Protein 5U65 (pdb70)

Solvent-accessible surface area: 12225 Å² total; per-residue (Å²): 157,35,113,8,100,8,60,40,33,26,70,27,105,42,56,26,62,41,122,0,25,0,78,7,61,57,24,75,0,29,88,45,2,0,2,1,2,17,72,25,101,94,141,57,102,72,2,0,1,1,6,19,45,88,31,65,39,95,29,14,146,66,0,129,72,38,1,64,9,47,55,45,84,107,133,29,7,0,20,0,45,0,69,61,3,82,65,116,2,24,0,47,0,38,0,0,0,7,35,157,29,245,31,18,133,25,31,53,45,113,42,51,90,53,6,43,72,7,140,19,19,61,0,40,9,60,119,170,40,117,10,106,6,61,37,30,27,69,25,105,41,60,25,68,39,120,0,24,0,76,6,58,63,28,78,0,34,85,49,1,0,4,0,3,17,71,22,104,94,142,58,103,66,2,1,0,1,6,20,42,90,34,63,38,92,26,15,141,66,1,128,72,36,1,66,9,43,55,41,73,105,134,27,6,0,22,0,41,1,70,61,3,86,58,117,1,25,0,48,0,36,0,0,0,7,35,157,31,248,35,19,130,26,40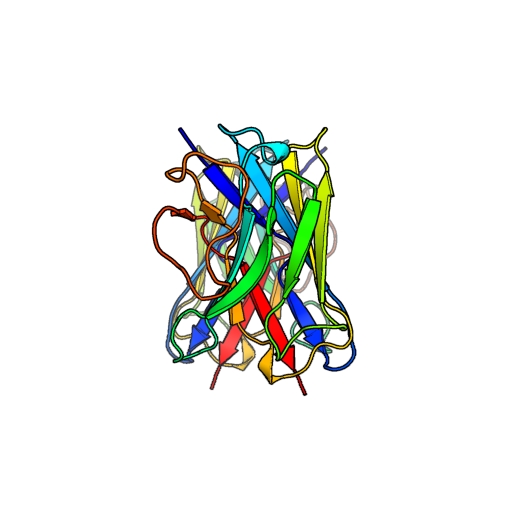,51,42,121,54,49,87,58,6,39,72,7,145,19,23,59,0,39,6,59,115

Foldseek 3Di:
DKAKAKDFADEDAAQAKTKMKIFIDDDQLLWWWKFKWWDDPPGDIFFAKIAFSVRDMDGDPVQPPQKDKGADRVRSMIMIIGGRDDQVVWTWMKMWTLCQDDHRDDDDRRDPPSIDIYDTDGHGYHD/DKAKAKDFADEAAAQAKTKIKIAIDPDQLLWWKKFKWWAAPPGDIFTAKIAFSVGDMDGDPVQPPQWDKGDDRVRNMIMIIGGRDDQVNFTWMKMWTLCQDHGRDDDDRGDPPNIDIYDTDTHGYHD

Sequence (254 aa):
DVQLQESGGGSVQAGGSLRLSCVVSGLTISNYCMRWFRQAPGKGREGVASINSAGTTYYADSVKGRFTMSRDNAKNTVYLDMNSLKPEDTAIYYCCASSTRVWGGYCGGLDDATNNDWGQGTQVTVSSDVQLQESGGGSVQAGGSLRLSCVVSGLTISNYCMRWFRQAPGKGREGVASINSAGTTYYADSVKGRFTMSRDNAKNTVYLDMNSLKPEDTAIYYCCASSTRVWWGGYCGGLDDATNNDWGQGTQVTVSS

Nearest PDB structures (foldseek):
  5u65-assembly2_B  TM=1.005E+00  e=2.136E-25  Camelus dromedarius
  6cnv-assembly1_C  TM=9.493E-01  e=4.365E-17  synthetic construct
  6xc3-assembly1_B  TM=9.350E-01  e=2.272E-16  Homo sapiens
  8ded-assembly1_U  TM=8.689E-01  e=7.159E-17  Homo sapiens
  8siq-assembly1_H  TM=8.910E-01  e=1.394E-15  Homo sapiens

B-factor: mean 23.16, std 8.36, range [6.98, 71.99]

Structure (mmCIF, N/CA/C/O backbone):
data_5U65
#
_entry.id   5U65
#
_cell.length_a   89.410
_cell.length_b   48.480
_cell.length_c   60.890
_cell.angle_alpha   90.00
_cell.angle_beta   114.67
_cell.angle_gamma   90.00
#
_symmetry.space_group_name_H-M   'C 1 2 1'
#
loop_
_entity.id
_entity.type
_entity.pdbx_description
1 polymer VHH-5
2 non-polymer 'SULFATE ION'
3 water water
#
loop_
_atom_site.group_PDB
_atom_site.id
_atom_site.type_symbol
_atom_site.label_atom_id
_atom_site.label_alt_id
_atom_site.label_comp_id
_atom_site.label_asym_id
_atom_site.label_entity_id
_atom_site.label_seq_id
_atom_site.pdbx_PDB_ins_code
_atom_site.Cartn_x
_atom_site.Cartn_y
_atom_site.Cartn_z
_atom_site.occupancy
_atom_site.B_iso_or_equiv
_atom_site.auth_seq_id
_atom_site.auth_comp_id
_atom_site.auth_asym_id
_atom_site.auth_atom_id
_atom_site.pdbx_PDB_model_num
ATOM 1 N N . ASP A 1 3 ? 23.204 18.181 -47.723 1.00 62.83 1 ASP A N 1
ATOM 2 C CA . ASP A 1 3 ? 21.852 17.568 -47.581 1.00 56.45 1 ASP A CA 1
ATOM 3 C C . ASP A 1 3 ? 20.782 18.694 -47.529 1.00 49.88 1 ASP A C 1
ATOM 4 O O . ASP A 1 3 ? 20.690 19.429 -46.528 1.00 47.26 1 ASP A O 1
ATOM 9 N N . VAL A 1 4 ? 19.988 18.805 -48.597 1.00 38.42 2 VAL A N 1
ATOM 10 C CA . VAL A 1 4 ? 18.996 19.873 -48.745 1.00 35.07 2 VAL A CA 1
ATOM 11 C C . VAL A 1 4 ? 17.624 19.536 -48.149 1.00 30.86 2 VAL A C 1
ATOM 12 O O . VAL A 1 4 ? 16.920 18.679 -48.678 1.00 28.32 2 VAL A O 1
ATOM 16 N N . GLN A 1 5 ? 17.255 20.269 -47.096 1.00 27.12 3 GLN A N 1
ATOM 17 C CA . GLN A 1 5 ? 15.959 20.159 -46.410 1.00 27.08 3 GLN A CA 1
ATOM 18 C C . GLN A 1 5 ? 15.129 21.423 -46.585 1.00 23.81 3 GLN A C 1
ATOM 19 O O . GLN A 1 5 ? 15.596 22.511 -46.303 1.00 25.45 3 GLN A O 1
ATOM 25 N N . LEU A 1 6 ? 13.904 21.263 -47.018 1.00 22.18 4 LEU A N 1
ATOM 26 C CA . LEU A 1 6 ? 12.930 22.356 -47.129 1.00 23.90 4 LEU A CA 1
ATOM 27 C C . LEU A 1 6 ? 11.769 22.065 -46.202 1.00 23.42 4 LEU A C 1
ATOM 28 O O . LEU A 1 6 ? 11.209 20.979 -46.265 1.00 23.99 4 LEU A O 1
ATOM 33 N N . GLN A 1 7 ? 11.424 22.993 -45.315 1.00 26.17 5 GLN A N 1
ATOM 34 C CA . GLN A 1 7 ? 10.271 22.784 -44.420 1.00 27.10 5 GLN A CA 1
ATOM 35 C C . GLN A 1 7 ? 9.243 23.915 -44.553 1.00 25.34 5 GLN A C 1
ATOM 36 O O . GLN A 1 7 ? 9.527 25.065 -44.224 1.00 25.71 5 GLN A O 1
ATOM 42 N N . GLU A 1 8 ? 8.059 23.587 -45.058 1.00 25.17 6 GLU A N 1
ATOM 43 C CA . GLU A 1 8 ? 6.971 24.566 -45.253 1.00 26.28 6 GLU A CA 1
ATOM 44 C C . GLU A 1 8 ? 6.221 24.758 -43.936 1.00 26.84 6 GLU A C 1
ATOM 45 O O . GLU A 1 8 ? 6.140 23.827 -43.146 1.00 24.27 6 GLU A O 1
ATOM 51 N N . SER A 1 9 ? 5.642 25.939 -43.718 1.00 26.25 7 SER A N 1
ATOM 52 C CA . SER A 1 9 ? 4.725 26.155 -42.608 1.00 25.23 7 SER A CA 1
ATOM 53 C C . SER A 1 9 ? 3.773 27.294 -42.926 1.00 23.48 7 SER A C 1
ATOM 54 O O . SER A 1 9 ? 3.908 27.936 -43.957 1.00 22.32 7 SER A O 1
ATOM 57 N N . GLY A 1 10 ? 2.813 27.547 -42.040 1.00 21.26 8 GLY A N 1
ATOM 58 C CA . GLY A 1 10 ? 1.866 28.639 -42.218 1.00 21.00 8 GLY A CA 1
ATOM 59 C C . GLY A 1 10 ? 0.583 28.268 -42.949 1.00 21.33 8 GLY A C 1
ATOM 60 O O . GLY A 1 10 ? -0.264 29.105 -43.167 1.00 24.02 8 GLY A O 1
ATOM 61 N N . GLY A 1 11 ? 0.397 27.035 -43.334 1.00 22.04 9 GLY A N 1
ATOM 62 C CA . GLY A 1 11 ? -0.877 26.676 -43.961 1.00 23.91 9 GLY A CA 1
ATOM 63 C C . GLY A 1 11 ? -1.999 26.660 -42.941 1.00 24.05 9 GLY A C 1
ATOM 64 O O . GLY A 1 11 ? -1.761 26.445 -41.778 1.00 27.77 9 GLY A O 1
ATOM 65 N N . GLY A 1 12 ? -3.224 26.822 -43.392 1.00 24.90 10 GLY A N 1
ATOM 66 C CA . GLY A 1 12 ? -4.391 26.936 -42.518 1.00 25.26 10 GLY A CA 1
ATOM 67 C C . GLY A 1 12 ? -5.674 27.097 -43.321 1.00 25.11 10 GLY A C 1
ATOM 68 O O . GLY A 1 12 ? -5.640 27.185 -44.553 1.00 27.16 10 GLY A O 1
ATOM 69 N N . SER A 1 13 ? -6.798 27.104 -42.620 1.00 25.01 11 SER A N 1
ATOM 70 C CA . SER A 1 13 ? -8.115 27.450 -43.174 1.00 24.79 11 SER A CA 1
ATOM 71 C C . SER A 1 13 ? -8.345 28.954 -43.151 1.00 25.44 11 SER A C 1
ATOM 72 O O . SER A 1 13 ? -8.204 29.617 -42.112 1.00 24.69 11 SER A O 1
ATOM 75 N N . VAL A 1 14 ? -8.740 29.478 -44.293 1.00 24.27 12 VAL A N 1
ATOM 76 C CA . VAL A 1 14 ? -9.042 30.874 -44.436 1.00 25.28 12 VAL A CA 1
ATOM 77 C C . VAL A 1 14 ? -10.317 30.930 -45.262 1.00 23.50 12 VAL A C 1
ATOM 78 O O . VAL A 1 14 ? -10.685 29.966 -45.930 1.00 22.49 12 VAL A O 1
ATOM 82 N N . GLN A 1 15 ? -10.994 32.053 -45.201 1.00 22.05 13 GLN A N 1
ATOM 83 C CA . GLN A 1 15 ? -12.209 32.278 -45.974 1.00 23.04 13 GLN A CA 1
ATOM 84 C C . GLN A 1 15 ? -11.836 33.031 -47.266 1.00 20.46 13 GLN A C 1
ATOM 85 O O . GLN A 1 15 ? -10.913 33.827 -47.286 1.00 20.72 13 GLN A O 1
ATOM 91 N N . ALA A 1 16 ? -12.544 32.777 -48.343 1.00 19.52 14 ALA A N 1
ATOM 92 C CA . ALA A 1 16 ? -12.382 33.552 -49.586 1.00 19.44 14 ALA A CA 1
ATOM 93 C C . ALA A 1 16 ? -12.446 35.062 -49.373 1.00 18.72 14 ALA A C 1
ATOM 94 O O . ALA A 1 16 ? -13.348 35.549 -48.705 1.00 19.41 14 ALA A O 1
ATOM 96 N N . GLY A 1 17 ? -11.497 35.758 -49.997 1.00 17.93 15 GLY A N 1
ATOM 97 C CA . GLY A 1 17 ? -11.198 37.175 -49.793 1.00 18.92 15 GLY A CA 1
ATOM 98 C C . GLY A 1 17 ? -9.952 37.402 -48.931 1.00 18.84 15 GLY A C 1
ATOM 99 O O . GLY A 1 17 ? -9.318 38.421 -49.028 1.00 19.52 15 GLY A O 1
ATOM 100 N N . GLY A 1 18 ? -9.606 36.453 -48.081 1.00 18.98 16 GLY A N 1
ATOM 101 C CA . GLY A 1 18 ? -8.606 36.648 -47.085 1.00 19.04 16 GLY A CA 1
ATOM 102 C C . GLY A 1 18 ? -7.259 36.355 -47.661 1.00 21.00 16 GLY A C 1
ATOM 103 O O . GLY A 1 18 ? -7.092 36.013 -48.819 1.00 19.07 16 GLY A O 1
ATOM 104 N N . SER A 1 19 ? -6.280 36.469 -46.789 1.00 24.12 17 SER A N 1
ATOM 105 C CA . SER A 1 19 ? -4.919 36.332 -47.156 1.00 24.51 17 SER A CA 1
ATOM 106 C C . SER A 1 19 ? -4.222 35.411 -46.196 1.00 23.19 17 SER A C 1
ATOM 107 O O . SER A 1 19 ? -4.738 35.145 -45.161 1.00 23.42 17 SER A O 1
ATOM 110 N N . LEU A 1 20 ? -3.102 34.835 -46.626 1.00 23.51 18 LEU A N 1
ATOM 111 C CA . LEU A 1 20 ? -2.296 33.934 -45.835 1.00 23.02 18 LEU A CA 1
ATOM 112 C C . LEU A 1 20 ? -0.875 34.145 -46.246 1.00 22.19 18 LEU A C 1
ATOM 113 O O . LEU A 1 20 ? -0.615 34.555 -47.370 1.00 20.44 18 LEU A O 1
ATOM 118 N N . ARG A 1 21 ? 0.038 33.772 -45.363 1.00 20.55 19 ARG A N 1
ATOM 119 C CA . ARG A 1 21 ? 1.455 33.783 -45.657 1.00 21.03 19 ARG A CA 1
ATOM 120 C C . ARG A 1 21 ? 2.121 32.410 -45.366 1.00 19.57 19 ARG A C 1
ATOM 121 O O . ARG A 1 21 ? 2.045 31.893 -44.277 1.00 18.89 19 ARG A O 1
ATOM 129 N N . LEU A 1 22 ? 2.769 31.825 -46.358 1.00 18.27 20 LEU A N 1
ATOM 130 C CA . LEU A 1 22 ? 3.453 30.576 -46.184 1.00 18.27 20 LEU A CA 1
ATOM 131 C C . LEU A 1 22 ? 4.920 30.867 -46.051 1.00 17.44 20 LEU A C 1
ATOM 132 O O . LEU A 1 22 ? 5.395 31.841 -46.593 1.00 17.07 20 LEU A O 1
ATOM 137 N N . SER A 1 23 ? 5.606 29.993 -45.335 1.00 16.81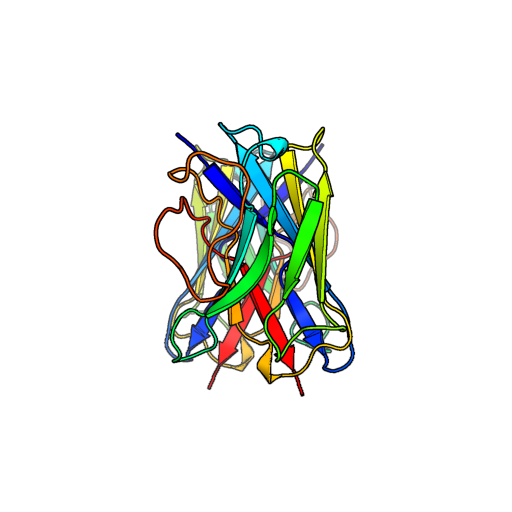 21 SER A N 1
ATOM 138 C CA . SER A 1 23 ? 7.024 30.091 -45.080 1.00 19.28 21 SER A CA 1
ATOM 139 C C . SER A 1 23 ? 7.664 28.806 -45.515 1.00 19.62 21 SER A C 1
ATOM 140 O O . SER A 1 23 ? 7.034 27.781 -45.489 1.00 24.85 21 SER A O 1
ATOM 143 N N . CYS A 1 24 ? 8.889 28.859 -45.973 1.00 19.86 22 CYS A N 1
ATOM 144 C CA . CYS A 1 24 ? 9.607 27.651 -46.269 1.00 20.44 22 CYS A CA 1
ATOM 145 C C . CYS A 1 24 ? 11.023 27.877 -45.831 1.00 19.48 22 CYS A C 1
ATOM 146 O O . CYS A 1 24 ? 11.708 28.695 -46.414 1.00 17.67 22 CYS A O 1
ATOM 149 N N . VAL A 1 25 ? 11.420 27.187 -44.777 1.00 19.39 23 VAL A N 1
ATOM 150 C CA . VAL A 1 25 ? 12.773 27.294 -44.249 1.00 21.35 23 VAL A CA 1
ATOM 151 C C . VAL A 1 25 ? 13.663 26.263 -44.918 1.00 22.10 23 VAL A C 1
ATOM 152 O O . VAL A 1 25 ? 13.318 25.079 -44.977 1.00 22.70 23 VAL A O 1
ATOM 156 N N . VAL A 1 26 ? 14.828 26.721 -45.376 1.00 23.03 24 VAL A N 1
ATOM 157 C CA . VAL A 1 26 ? 15.698 25.911 -46.172 1.00 22.87 24 VAL A CA 1
ATOM 158 C C . VAL A 1 26 ? 17.008 25.709 -45.425 1.00 22.40 24 VAL A C 1
ATOM 159 O O . VAL A 1 26 ? 17.521 26.592 -44.747 1.00 20.83 24 VAL A O 1
ATOM 163 N N . SER A 1 27 ? 17.509 24.497 -45.562 1.00 21.91 25 SER A N 1
ATOM 164 C CA . SER A 1 27 ? 18.736 24.088 -44.951 1.00 22.78 25 SER A CA 1
ATOM 165 C C . SER A 1 27 ? 19.576 23.392 -45.990 1.00 20.92 25 SER A C 1
ATOM 166 O O . SER A 1 27 ? 19.059 22.525 -46.695 1.00 19.99 25 SER A O 1
ATOM 169 N N . GLY A 1 28 ? 20.862 23.742 -46.069 1.00 20.58 26 GLY A N 1
ATOM 170 C CA . GLY A 1 28 ? 21.828 23.020 -46.920 1.00 19.53 26 GLY A CA 1
ATOM 171 C C . GLY A 1 28 ? 22.145 23.704 -48.253 1.00 20.33 26 GLY A C 1
ATOM 172 O O . GLY A 1 28 ? 23.015 23.226 -49.000 1.00 18.26 26 GLY A O 1
ATOM 173 N N . LEU A 1 29 ? 21.461 24.832 -48.533 1.00 21.68 27 LEU A N 1
ATOM 174 C CA . LEU A 1 29 ? 21.633 25.670 -49.726 1.00 22.83 27 LEU A CA 1
ATOM 175 C C . LEU A 1 29 ? 21.449 27.094 -49.321 1.00 23.81 27 LEU A C 1
ATOM 176 O O . LEU A 1 29 ? 20.569 27.367 -48.484 1.00 22.89 27 LEU A O 1
ATOM 181 N N . THR A 1 30 ? 22.149 28.009 -49.979 1.00 22.65 28 THR A N 1
ATOM 182 C CA . THR A 1 30 ? 21.838 29.406 -49.801 1.00 24.36 28 THR A CA 1
ATOM 183 C C . THR A 1 30 ? 20.783 29.727 -50.847 1.00 24.24 28 THR A C 1
ATOM 184 O O . THR A 1 30 ? 21.054 29.569 -52.023 1.00 25.38 28 THR A O 1
ATOM 188 N N . ILE A 1 31 ? 19.589 30.125 -50.413 1.00 24.05 29 ILE A N 1
ATOM 189 C CA . ILE A 1 31 ? 18.445 30.354 -51.323 1.00 23.73 29 ILE A CA 1
ATOM 190 C C . ILE A 1 31 ? 18.623 31.461 -52.378 1.00 22.89 29 ILE A C 1
ATOM 191 O O . ILE A 1 31 ? 18.001 31.367 -53.420 1.00 22.99 29 ILE A O 1
ATOM 196 N N . SER A 1 32 ? 19.464 32.463 -52.107 1.00 22.14 30 SER A N 1
ATOM 197 C CA . SER A 1 32 ? 19.877 33.491 -53.085 1.00 22.92 30 SER A CA 1
ATOM 198 C C . SER A 1 32 ? 20.479 32.969 -54.354 1.00 21.43 30 SER A C 1
ATOM 199 O O . SER A 1 32 ? 20.427 33.681 -55.339 1.00 20.66 30 SER A O 1
ATOM 202 N N . ASN A 1 33 ? 21.134 31.803 -54.296 1.00 20.22 31 ASN A N 1
ATOM 203 C CA . ASN A 1 33 ? 21.864 31.234 -55.435 1.00 20.09 31 ASN A CA 1
ATOM 204 C C . ASN A 1 33 ? 21.071 30.286 -56.303 1.00 19.66 31 ASN A C 1
ATOM 205 O O . ASN A 1 33 ? 21.617 29.705 -57.233 1.00 21.49 31 ASN A O 1
ATOM 210 N N . TYR A 1 34 ? 19.797 30.089 -55.978 1.00 20.21 32 TYR A N 1
ATOM 211 C CA . TYR A 1 34 ? 18.954 29.164 -56.719 1.00 19.35 32 TYR A CA 1
ATOM 212 C C . TYR A 1 34 ? 17.640 29.766 -57.117 1.00 18.93 32 TYR A C 1
ATOM 213 O O . TYR A 1 34 ? 17.222 30.784 -56.604 1.00 20.06 32 TYR A O 1
ATOM 222 N N . CYS A 1 35 ? 16.992 29.117 -58.059 1.00 19.40 33 CYS A N 1
ATOM 223 C CA . CYS A 1 35 ? 15.593 29.365 -58.317 1.00 18.74 33 CYS A CA 1
ATOM 224 C C . CYS A 1 35 ? 14.909 28.636 -57.197 1.00 17.35 33 CYS A C 1
ATOM 225 O O . CYS A 1 35 ? 15.137 27.437 -57.040 1.00 18.10 33 CYS A O 1
ATOM 228 N N . MET A 1 36 ? 14.137 29.360 -56.394 1.00 16.83 34 MET A N 1
ATOM 229 C CA . MET A 1 36 ? 13.246 28.798 -55.374 1.00 15.92 34 MET A CA 1
ATOM 230 C C . MET A 1 36 ? 11.855 28.887 -55.901 1.00 16.10 34 MET A C 1
ATOM 231 O O . MET A 1 36 ? 11.533 29.813 -56.620 1.00 15.58 34 MET A O 1
ATOM 236 N N . ARG A 1 37 ? 11.030 27.910 -55.554 1.00 16.40 35 ARG A N 1
ATOM 237 C CA . ARG A 1 37 ? 9.746 27.763 -56.223 1.00 17.16 35 ARG A CA 1
ATOM 238 C C . ARG A 1 37 ? 8.670 27.432 -55.270 1.00 16.47 35 ARG A C 1
ATOM 239 O O . ARG A 1 37 ? 8.914 26.697 -54.292 1.00 15.55 35 ARG A O 1
ATOM 247 N N . TRP A 1 38 ? 7.463 27.928 -55.589 1.00 15.79 36 TRP A N 1
ATOM 248 C CA . TRP A 1 38 ? 6.247 27.366 -55.029 1.00 15.44 36 TRP A CA 1
ATOM 249 C C . TRP A 1 38 ? 5.427 26.610 -56.080 1.00 14.26 36 TRP A C 1
ATOM 250 O O . TRP A 1 38 ? 5.116 27.121 -57.150 1.00 13.83 36 TRP A O 1
ATOM 261 N N . PHE A 1 39 ? 5.065 25.394 -55.723 1.00 14.55 37 PHE A N 1
ATOM 262 C CA . PHE A 1 39 ? 4.072 24.571 -56.440 1.00 14.23 37 PHE A CA 1
ATOM 263 C C . PHE A 1 39 ? 2.899 24.303 -55.515 1.00 13.99 37 PHE A C 1
ATOM 264 O O . PHE A 1 39 ? 2.999 24.486 -54.295 1.00 12.76 37 PHE A O 1
ATOM 272 N N . ARG A 1 40 ? 1.792 23.857 -56.104 1.00 14.60 38 ARG A N 1
ATOM 273 C CA . ARG A 1 40 ? 0.684 23.351 -55.355 1.00 15.63 38 ARG A CA 1
ATOM 274 C C . ARG A 1 40 ? -0.041 22.226 -56.057 1.00 17.34 38 ARG A C 1
ATOM 275 O O . ARG A 1 40 ? -0.073 22.168 -57.289 1.00 18.41 38 ARG A O 1
ATOM 283 N N . GLN A 1 41 ? -0.653 21.361 -55.240 1.00 17.78 39 GLN A N 1
ATOM 284 C CA . GLN A 1 41 ? -1.543 20.331 -55.694 1.00 18.81 39 GLN A CA 1
ATOM 285 C C . GLN A 1 41 ? -2.961 20.469 -55.104 1.00 18.86 39 GLN A C 1
ATOM 286 O O . GLN A 1 41 ? -3.185 20.174 -53.919 1.00 19.19 39 GLN A O 1
ATOM 292 N N . ALA A 1 42 ? -3.906 20.898 -55.934 1.00 18.22 40 ALA A N 1
ATOM 293 C CA . ALA A 1 42 ? -5.323 20.907 -55.563 1.00 18.89 40 ALA A CA 1
ATOM 294 C C . ALA A 1 42 ? -5.872 19.502 -55.491 1.00 19.93 40 ALA A C 1
ATOM 295 O O . ALA A 1 42 ? -5.316 18.604 -56.113 1.00 21.60 40 ALA A O 1
ATOM 297 N N . PRO A 1 43 ? -6.981 19.297 -54.746 1.00 21.49 41 PRO A N 1
ATOM 298 C CA . PRO A 1 43 ? -7.511 17.942 -54.567 1.00 20.82 41 PRO A CA 1
ATOM 299 C C . PRO A 1 43 ? -7.901 17.240 -55.869 1.00 21.95 41 PRO A C 1
ATOM 300 O O . PRO A 1 43 ? -8.683 17.785 -56.663 1.00 21.62 41 PRO A O 1
ATOM 304 N N . GLY A 1 44 ? -7.314 16.063 -56.084 1.00 20.60 42 GLY A N 1
ATOM 305 C CA . GLY A 1 44 ? -7.508 15.288 -57.284 1.00 21.02 42 GLY A CA 1
ATOM 306 C C . GLY A 1 44 ? -6.757 15.728 -58.504 1.00 20.49 42 GLY A C 1
ATOM 307 O O . GLY A 1 44 ? -6.820 15.074 -59.515 1.00 21.13 42 GLY A O 1
ATOM 308 N N . LYS A 1 45 ? -6.033 16.824 -58.405 1.00 22.69 43 LYS A N 1
ATOM 309 C CA . LYS A 1 45 ? -5.382 17.455 -59.545 1.00 23.89 43 LYS A CA 1
ATOM 310 C C . LYS A 1 45 ? -3.902 17.195 -59.440 1.00 20.98 43 LYS A C 1
ATOM 311 O O . LYS A 1 45 ? -3.385 16.767 -58.407 1.00 17.91 43 LYS A O 1
ATOM 317 N N . GLY A 1 46 ? -3.234 17.404 -60.563 1.00 18.53 44 GLY A N 1
ATOM 318 C CA . GLY A 1 46 ? -1.808 17.249 -60.654 1.00 16.66 44 GLY A CA 1
ATOM 319 C C . GLY A 1 46 ? -1.149 18.512 -60.107 1.00 16.26 44 GLY A C 1
ATOM 320 O O . GLY A 1 46 ? -1.744 19.606 -60.097 1.00 13.01 44 GLY A O 1
ATOM 321 N N . ARG A 1 47 ? 0.084 18.324 -59.644 1.00 16.04 45 ARG A N 1
ATOM 322 C CA . ARG A 1 47 ? 0.828 19.366 -59.026 1.00 17.30 45 ARG A CA 1
ATOM 323 C C . ARG A 1 47 ? 1.176 20.456 -60.084 1.00 18.49 45 ARG A C 1
ATOM 324 O O . ARG A 1 47 ? 1.609 20.152 -61.190 1.00 18.58 45 ARG A O 1
ATOM 332 N N . GLU A 1 48 ? 0.969 21.707 -59.719 1.00 19.08 46 GLU A N 1
ATOM 333 C CA . GLU A 1 48 ? 1.062 22.836 -60.637 1.00 21.39 46 GLU A CA 1
ATOM 334 C C . GLU A 1 48 ? 2.068 23.862 -60.090 1.00 19.47 46 GLU A C 1
ATOM 335 O O . GLU A 1 48 ? 2.183 24.053 -58.875 1.00 16.10 46 GLU A O 1
ATOM 341 N N . GLY A 1 49 ? 2.806 24.516 -60.976 1.00 18.72 47 GLY A N 1
ATOM 342 C CA . GLY A 1 49 ? 3.672 25.658 -60.593 1.00 18.89 47 GLY A CA 1
ATOM 343 C C . GLY A 1 49 ? 2.904 26.885 -60.143 1.00 17.46 47 GLY A C 1
ATOM 344 O O . GLY A 1 49 ? 1.834 27.120 -60.655 1.00 18.41 47 GLY A O 1
ATOM 345 N N . VAL A 1 50 ? 3.411 27.634 -59.157 1.00 16.63 48 VAL A N 1
ATOM 346 C CA . VAL A 1 50 ? 2.666 28.822 -58.643 1.00 16.19 48 VAL A CA 1
ATOM 347 C C . VAL A 1 50 ? 3.485 30.083 -58.782 1.00 15.38 48 VAL A C 1
ATOM 348 O O . VAL A 1 50 ? 2.984 31.104 -59.238 1.00 15.15 48 VAL A O 1
ATOM 352 N N . ALA A 1 51 ? 4.720 30.016 -58.310 1.00 14.59 49 ALA A N 1
ATOM 353 C CA . ALA A 1 51 ? 5.621 31.149 -58.271 1.00 14.02 49 ALA A CA 1
ATOM 354 C C . ALA A 1 51 ? 7.050 30.689 -58.224 1.00 13.82 49 ALA A C 1
ATOM 355 O O . ALA A 1 51 ? 7.376 29.590 -57.773 1.00 13.87 49 ALA A O 1
ATOM 357 N N . SER A 1 52 ? 7.931 31.531 -58.683 1.00 14.33 50 SER A N 1
ATOM 358 C CA . SER A 1 52 ? 9.293 31.218 -58.484 1.00 15.37 50 SER A CA 1
ATOM 359 C C . SER A 1 52 ? 10.058 32.498 -58.383 1.00 14.06 50 SER A C 1
ATOM 360 O O . SER A 1 52 ? 9.534 33.566 -58.713 1.00 14.50 50 SER A O 1
ATOM 363 N N . ILE A 1 53 ? 11.314 32.393 -57.972 1.00 13.97 51 ILE A N 1
ATOM 364 C CA . ILE A 1 53 ? 12.161 33.574 -57.785 1.00 14.64 51 ILE A CA 1
ATOM 365 C C . ILE A 1 53 ? 13.587 33.237 -58.117 1.00 15.06 51 ILE A C 1
ATOM 366 O O . ILE A 1 53 ? 14.137 32.313 -57.539 1.00 15.79 51 ILE A O 1
ATOM 371 N N . ASN A 1 54 ? 14.198 33.960 -59.050 1.00 15.72 52 ASN A N 1
ATOM 372 C CA . ASN A 1 54 ? 15.569 33.631 -59.479 1.00 16.57 52 ASN A CA 1
ATOM 373 C C . ASN A 1 54 ? 16.620 34.233 -58.512 1.00 17.03 52 ASN A C 1
ATOM 374 O O . ASN A 1 54 ? 16.243 34.880 -57.548 1.00 15.89 52 ASN A O 1
ATOM 379 N N . SER A 1 55 ? 17.910 33.987 -58.742 1.00 18.25 53 SER A N 1
ATOM 380 C CA . SER A 1 55 ? 18.948 34.512 -57.860 1.00 20.21 53 SER A CA 1
ATOM 381 C C . SER A 1 55 ? 18.947 36.056 -57.774 1.00 20.48 53 SER A C 1
ATOM 382 O O . SER A 1 55 ? 19.218 36.590 -56.73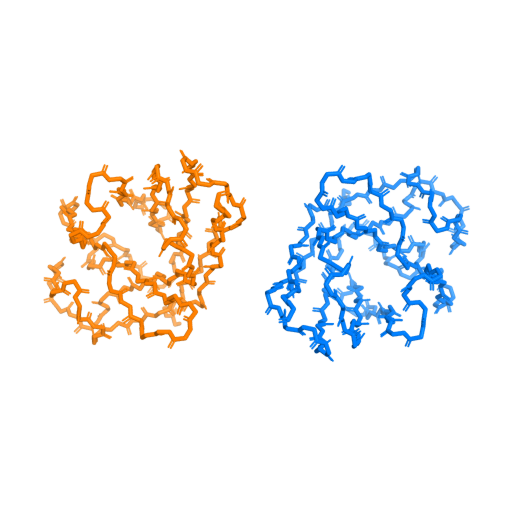4 1.00 19.15 53 SER A O 1
ATOM 385 N N . ALA A 1 56 ? 18.534 36.759 -58.830 1.00 20.34 54 ALA A N 1
ATOM 386 C CA . ALA A 1 56 ? 18.404 38.208 -58.788 1.00 21.13 54 ALA A CA 1
ATOM 387 C C . ALA A 1 56 ? 17.123 38.688 -58.067 1.00 20.11 54 ALA A C 1
ATOM 388 O O . ALA A 1 56 ? 16.883 39.880 -57.970 1.00 22.47 54 ALA A O 1
ATOM 390 N N . GLY A 1 57 ? 16.320 37.765 -57.554 1.00 18.06 55 GLY A N 1
ATOM 391 C CA . GLY A 1 57 ? 15.169 38.071 -56.784 1.00 16.44 55 GLY A CA 1
ATOM 392 C C . GLY A 1 57 ? 14.035 38.527 -57.676 1.00 15.31 55 GLY A C 1
ATOM 393 O O . GLY A 1 57 ? 13.072 39.065 -57.190 1.00 13.42 55 GLY A O 1
ATOM 394 N N . THR A 1 58 ? 14.150 38.323 -58.979 1.00 14.73 56 THR A N 1
ATOM 395 C CA . THR A 1 58 ? 13.001 38.524 -59.861 1.00 14.84 56 THR A CA 1
ATOM 396 C C . THR A 1 58 ? 12.007 37.388 -59.653 1.00 13.70 56 THR A C 1
ATOM 397 O O . THR A 1 58 ? 12.418 36.285 -59.496 1.00 14.40 56 THR A O 1
ATOM 401 N N . THR A 1 59 ? 10.715 37.696 -59.655 1.00 14.07 57 THR A N 1
ATOM 402 C CA . THR A 1 59 ? 9.673 36.710 -59.419 1.00 15.35 57 THR A CA 1
ATOM 403 C C . THR A 1 59 ? 8.788 36.525 -60.634 1.00 15.92 57 THR A C 1
ATOM 404 O O . THR A 1 59 ? 8.516 37.468 -61.346 1.00 17.37 57 THR A O 1
ATOM 408 N N . TYR A 1 60 ? 8.358 35.293 -60.859 1.00 17.87 58 TYR A N 1
ATOM 409 C CA . TYR A 1 60 ? 7.428 34.926 -61.938 1.00 18.43 58 TYR A CA 1
ATOM 410 C C . TYR A 1 60 ? 6.295 34.206 -61.263 1.00 17.97 58 TYR A C 1
ATOM 411 O O . TYR A 1 60 ? 6.515 33.548 -60.245 1.00 15.34 58 TYR A O 1
ATOM 420 N N . TYR A 1 61 ? 5.081 34.386 -61.801 1.00 19.15 59 TYR A N 1
ATOM 421 C CA . TYR A 1 61 ? 3.859 33.867 -61.191 1.00 20.29 59 TYR A CA 1
ATOM 422 C C . TYR A 1 61 ? 2.968 33.236 -62.229 1.00 23.14 59 TYR A C 1
ATOM 423 O O . TYR A 1 61 ? 2.925 33.704 -63.360 1.00 25.43 59 TYR A O 1
ATOM 432 N N . ALA A 1 62 ? 2.209 32.223 -61.828 1.00 22.29 60 ALA A N 1
ATOM 433 C CA . ALA A 1 62 ? 1.275 31.587 -62.731 1.00 21.98 60 ALA A CA 1
ATOM 434 C C . ALA A 1 62 ? 0.148 32.562 -63.059 1.00 21.73 60 ALA A C 1
ATOM 435 O O . ALA A 1 62 ? -0.208 33.418 -62.211 1.00 20.88 60 ALA A O 1
ATOM 437 N N . ASP A 1 63 ? -0.451 32.387 -64.240 1.00 21.63 61 ASP A N 1
ATOM 438 C CA . ASP A 1 63 ? -1.529 33.281 -64.717 1.00 23.40 61 ASP A CA 1
ATOM 439 C C . ASP A 1 63 ? -2.630 33.419 -63.698 1.00 20.87 61 ASP A C 1
ATOM 440 O O . ASP A 1 63 ? -3.074 34.502 -63.419 1.00 21.06 61 ASP A O 1
ATOM 445 N N . SER A 1 64 ? -3.046 32.312 -63.117 1.00 21.34 62 SER A N 1
ATOM 446 C CA . SER A 1 64 ? -4.159 32.304 -62.170 1.00 21.50 62 SER A CA 1
ATOM 447 C C . SER A 1 64 ? -3.890 32.984 -60.818 1.00 20.45 62 SER A C 1
ATOM 448 O O . SER A 1 64 ? -4.807 33.163 -60.038 1.00 18.22 62 SER A O 1
ATOM 451 N N . VAL A 1 65 ? -2.641 33.324 -60.507 1.00 20.36 63 VAL A N 1
ATOM 452 C CA . VAL A 1 65 ? -2.365 33.950 -59.219 1.00 19.35 63 VAL A CA 1
ATOM 453 C C . VAL A 1 65 ? -1.650 35.288 -59.288 1.00 21.15 63 VAL A C 1
ATOM 454 O O . VAL A 1 65 ? -1.618 35.986 -58.277 1.00 21.15 63 VAL A O 1
ATOM 458 N N . LYS A 1 66 ? -1.133 35.661 -60.473 1.00 21.02 64 LYS A N 1
ATOM 459 C CA . LYS A 1 66 ? -0.392 36.873 -60.646 1.00 21.98 64 LYS A CA 1
ATOM 460 C C . LYS A 1 66 ? -1.176 38.093 -60.145 1.00 19.63 64 LYS A C 1
ATOM 461 O O . LYS A 1 66 ? -2.372 38.205 -60.366 1.00 17.73 64 LYS A O 1
ATOM 467 N N . GLY A 1 67 ? -0.478 38.998 -59.471 1.00 17.15 65 GLY A N 1
ATOM 468 C CA . GLY A 1 67 ? -1.109 40.163 -58.877 1.00 17.09 65 GLY A CA 1
ATOM 469 C C . GLY A 1 67 ? -1.495 39.909 -57.424 1.00 17.87 65 GLY A C 1
ATOM 470 O O . GLY A 1 67 ? -1.149 40.694 -56.541 1.00 15.82 65 GLY A O 1
ATOM 471 N N . ARG A 1 68 ? -2.154 38.778 -57.182 1.00 17.70 66 ARG A N 1
ATOM 472 C CA . ARG A 1 68 ? -2.688 38.433 -55.864 1.00 20.19 66 ARG A CA 1
ATOM 473 C C . ARG A 1 68 ? -1.631 37.848 -54.958 1.00 20.69 66 ARG A C 1
ATOM 474 O O . ARG A 1 68 ? -1.615 38.172 -53.787 1.00 22.44 66 ARG A O 1
ATOM 482 N N . PHE A 1 69 ? -0.811 36.968 -55.510 1.00 19.34 67 PHE A N 1
ATOM 483 C CA . PHE A 1 69 ? 0.217 36.259 -54.769 1.00 20.16 67 PHE A CA 1
ATOM 484 C C . PHE A 1 69 ? 1.562 36.943 -54.983 1.00 21.36 67 PHE A C 1
ATOM 485 O O . PHE A 1 69 ? 1.907 37.423 -56.088 1.00 22.55 67 PHE A O 1
ATOM 493 N N . THR A 1 70 ? 2.370 36.941 -53.951 1.00 20.96 68 THR A N 1
ATOM 494 C CA . THR A 1 70 ? 3.733 37.459 -54.090 1.00 18.61 68 THR A CA 1
ATOM 495 C C . THR A 1 70 ? 4.660 36.566 -53.321 1.00 16.42 68 THR A C 1
ATOM 496 O O . THR A 1 70 ? 4.314 36.127 -52.238 1.00 15.28 68 THR A O 1
ATOM 500 N N . MET A 1 71 ? 5.836 36.336 -53.892 1.00 15.06 69 MET A N 1
ATOM 501 C CA . MET A 1 71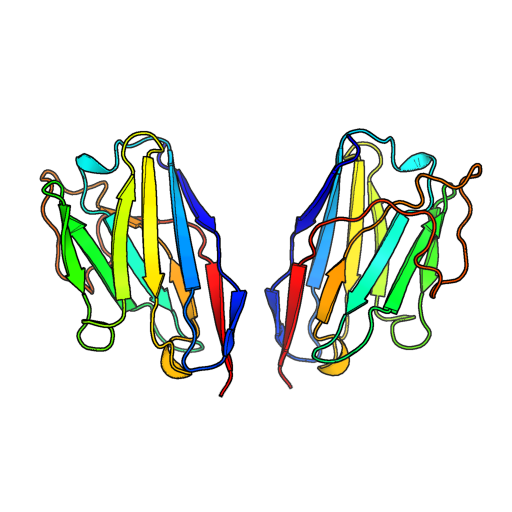 ? 6.885 35.535 -53.297 1.00 14.55 69 MET A CA 1
ATOM 502 C C . MET A 1 71 ? 8.071 36.424 -52.936 1.00 14.44 69 MET A C 1
ATOM 503 O O . MET A 1 71 ? 8.444 37.340 -53.662 1.00 13.48 69 MET A O 1
ATOM 508 N N . SER A 1 72 ? 8.718 36.097 -51.842 1.00 15.19 70 SER A N 1
ATOM 509 C CA . SER A 1 72 ? 9.912 36.843 -51.464 1.00 15.54 70 SER A CA 1
ATOM 510 C C . SER A 1 72 ? 10.798 35.909 -50.678 1.00 16.52 70 SER A C 1
ATOM 511 O O . SER A 1 72 ? 10.516 34.714 -50.573 1.00 17.47 70 SER A O 1
ATOM 514 N N . ARG A 1 73 ? 11.812 36.499 -50.082 1.00 17.82 71 ARG A N 1
ATOM 515 C CA . ARG A 1 73 ? 12.997 35.852 -49.672 1.00 20.62 71 ARG A CA 1
ATOM 516 C C . ARG A 1 73 ? 13.554 36.624 -48.472 1.00 21.59 71 ARG A C 1
ATOM 517 O O . ARG A 1 73 ? 13.445 37.828 -48.429 1.00 21.72 71 ARG A O 1
ATOM 525 N N . ASP A 1 74 ? 14.119 35.932 -47.498 1.00 23.41 72 ASP A N 1
ATOM 526 C CA . ASP A 1 74 ? 14.819 36.573 -46.384 1.00 24.81 72 ASP A CA 1
ATOM 527 C C . ASP A 1 74 ? 16.091 35.772 -46.259 1.00 24.35 72 ASP A C 1
ATOM 528 O O . ASP A 1 74 ? 16.069 34.627 -45.808 1.00 22.16 72 ASP A O 1
ATOM 533 N N . ASN A 1 75 ? 17.190 36.403 -46.649 1.00 25.03 73 ASN A N 1
ATOM 534 C CA . ASN A 1 75 ? 18.464 35.738 -46.779 1.00 26.51 73 ASN A CA 1
ATOM 535 C C . ASN A 1 75 ? 19.140 35.399 -45.447 1.00 26.34 73 ASN A C 1
ATOM 536 O O . ASN A 1 75 ? 19.768 34.353 -45.336 1.00 24.88 73 ASN A O 1
ATOM 541 N N . ALA A 1 76 ? 18.969 36.263 -44.455 1.00 26.07 74 ALA A N 1
ATOM 542 C CA . ALA A 1 76 ? 19.484 36.032 -43.108 1.00 27.45 74 ALA A CA 1
ATOM 543 C C . ALA A 1 76 ? 18.842 34.815 -42.453 1.00 26.06 74 ALA A C 1
ATOM 544 O O . ALA A 1 76 ? 19.512 34.099 -41.705 1.00 25.94 74 ALA A O 1
ATOM 546 N N . LYS A 1 77 ? 17.568 34.548 -42.749 1.00 25.16 75 LYS A N 1
ATOM 547 C CA . LYS A 1 77 ? 16.908 33.303 -42.273 1.00 23.71 75 LYS A CA 1
ATOM 548 C C . LYS A 1 77 ? 16.836 32.136 -43.243 1.00 20.50 75 LYS A C 1
ATOM 549 O O . LYS A 1 77 ? 16.250 31.095 -42.930 1.00 19.43 75 LYS A O 1
ATOM 555 N N . ASN A 1 78 ? 17.332 32.344 -44.448 1.00 18.52 76 ASN A N 1
ATOM 556 C CA . ASN A 1 78 ? 17.337 31.348 -45.493 1.00 18.11 76 ASN A CA 1
ATOM 557 C C . ASN A 1 78 ? 15.959 30.708 -45.714 1.00 18.30 76 ASN A C 1
ATOM 558 O O . ASN A 1 78 ? 15.792 29.473 -45.830 1.00 18.37 76 ASN A O 1
ATOM 563 N N . THR A 1 79 ? 14.992 31.612 -45.812 1.00 17.72 77 THR A N 1
ATOM 564 C CA . THR A 1 79 ? 13.600 31.307 -45.812 1.00 19.14 77 THR A CA 1
ATOM 565 C C . THR A 1 79 ? 12.930 32.042 -47.015 1.00 19.02 77 THR A C 1
ATOM 566 O O . THR A 1 79 ? 13.339 33.111 -47.430 1.00 19.32 77 THR A O 1
ATOM 570 N N . VAL A 1 80 ? 11.860 31.453 -47.503 1.00 17.88 78 VAL A N 1
ATOM 571 C CA . VAL A 1 80 ? 11.179 31.859 -48.701 1.00 17.66 78 VAL A CA 1
ATOM 572 C C . VAL A 1 80 ? 9.709 31.972 -48.320 1.00 17.64 78 VAL A C 1
ATOM 573 O O . VAL A 1 80 ? 9.233 31.173 -47.546 1.00 16.72 78 VAL A O 1
ATOM 577 N N . TYR A 1 81 ? 9.003 32.975 -48.829 1.00 18.57 79 TYR A N 1
ATOM 578 C CA . TYR A 1 81 ? 7.614 33.182 -48.456 1.00 20.15 79 TYR A CA 1
ATOM 579 C C . TYR A 1 81 ? 6.720 33.284 -49.643 1.00 19.42 79 TYR A C 1
ATOM 580 O O . TYR A 1 81 ? 7.144 33.632 -50.734 1.00 23.65 79 TYR A O 1
ATOM 589 N N . LEU A 1 82 ? 5.465 33.013 -49.411 1.00 17.73 80 LEU A N 1
ATOM 590 C CA . LEU A 1 82 ? 4.440 33.261 -50.375 1.00 17.46 80 LEU A CA 1
ATOM 591 C C . LEU A 1 82 ? 3.332 34.024 -49.687 1.00 16.70 80 LEU A C 1
ATOM 592 O O . LEU A 1 82 ? 2.708 33.467 -48.800 1.00 14.60 80 LEU A O 1
ATOM 597 N N . ASP A 1 83 ? 3.114 35.285 -50.065 1.00 17.44 81 ASP A N 1
ATOM 598 C CA . ASP A 1 83 ? 1.981 36.052 -49.541 1.00 21.16 81 ASP A CA 1
ATOM 599 C C . ASP A 1 83 ? 0.809 35.892 -50.481 1.00 21.29 81 ASP A C 1
ATOM 600 O O . ASP A 1 83 ? 0.891 36.244 -51.664 1.00 24.27 81 ASP A O 1
ATOM 605 N N . MET A 1 84 ? -0.279 35.364 -49.965 1.00 21.33 82 MET A N 1
ATOM 606 C CA . MET A 1 84 ? -1.452 35.071 -50.781 1.00 21.39 82 MET A CA 1
ATOM 607 C C . MET A 1 84 ? -2.512 36.040 -50.342 1.00 19.45 82 MET A C 1
ATOM 608 O O . MET A 1 84 ? -2.943 36.010 -49.200 1.00 15.80 82 MET A O 1
ATOM 613 N N . ASN A 1 85 A -2.847 36.974 -51.231 1.00 19.56 82 ASN A N 1
ATOM 614 C CA . ASN A 1 85 A -3.900 37.932 -51.008 1.00 18.63 82 ASN A CA 1
ATOM 615 C C . ASN A 1 85 A -5.115 37.539 -51.878 1.00 19.76 82 ASN A C 1
ATOM 616 O O . ASN A 1 85 A -4.960 36.870 -52.891 1.00 19.86 82 ASN A O 1
ATOM 621 N N . SER A 1 86 B -6.319 37.893 -51.415 1.00 20.08 82 SER A N 1
ATOM 622 C CA . SER A 1 86 B -7.580 37.707 -52.126 1.00 20.30 82 SER A CA 1
ATOM 623 C C . SER A 1 86 B -7.715 36.268 -52.537 1.00 22.31 82 SER A C 1
ATOM 624 O O . SER A 1 86 B -8.003 35.954 -53.698 1.00 24.79 82 SER A O 1
ATOM 627 N N . LEU A 1 87 C -7.535 35.379 -51.562 1.00 22.65 82 LEU A N 1
ATOM 628 C CA . LEU A 1 87 C -7.655 33.957 -51.787 1.00 21.44 82 LEU A CA 1
ATOM 629 C C . LEU A 1 87 C -9.038 33.593 -52.300 1.00 21.16 82 LEU A C 1
ATOM 630 O O . LEU A 1 87 C -9.980 34.240 -51.960 1.00 20.43 82 LEU A O 1
ATOM 635 N N . LYS A 1 88 ? -9.116 32.530 -53.109 1.00 22.34 83 LYS A N 1
ATOM 636 C CA . LYS A 1 88 ? -10.345 32.036 -53.689 1.00 22.00 83 LYS A CA 1
ATOM 637 C C . LYS A 1 88 ? -10.507 30.556 -53.377 1.00 20.89 83 LYS A C 1
ATOM 638 O O . LYS A 1 88 ? -9.528 29.85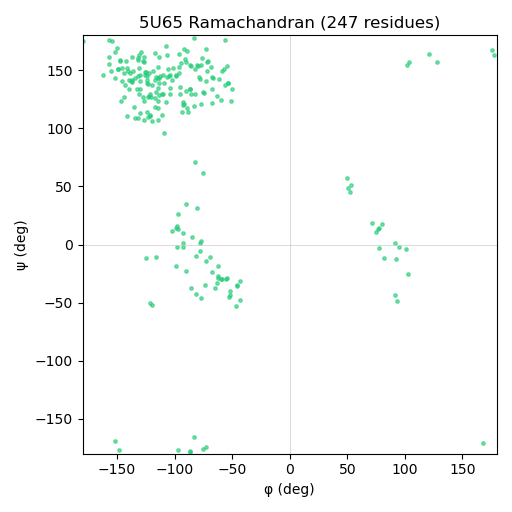0 -53.169 1.00 19.89 83 LYS A O 1
ATOM 644 N N . PRO A 1 89 ? -11.738 30.046 -53.410 1.00 21.82 84 PRO A N 1
ATOM 645 C CA . PRO A 1 89 ? -11.892 28.582 -53.238 1.00 22.65 84 PRO A CA 1
ATOM 646 C C . PRO A 1 89 ? -10.918 27.711 -54.069 1.00 23.09 84 PRO A C 1
ATOM 647 O O . PRO A 1 89 ? -10.471 26.665 -53.573 1.00 25.64 84 PRO A O 1
ATOM 651 N N . GLU A 1 90 ? -10.567 28.155 -55.277 1.00 21.99 85 GLU A N 1
ATOM 652 C CA . GLU A 1 90 ? -9.680 27.387 -56.186 1.00 25.63 85 GLU A CA 1
ATOM 653 C C . GLU A 1 90 ? -8.212 27.376 -55.738 1.00 22.94 85 GLU A C 1
ATOM 654 O O . GLU A 1 90 ? -7.417 26.619 -56.261 1.00 19.80 85 GLU A O 1
ATOM 660 N N . ASP A 1 91 ? -7.845 28.244 -54.801 1.00 20.26 86 ASP A N 1
ATOM 661 C CA . ASP A 1 91 ? -6.510 28.184 -54.240 1.00 20.18 86 ASP A CA 1
ATOM 662 C C . ASP A 1 91 ? -6.312 27.049 -53.217 1.00 18.51 86 ASP A C 1
ATOM 663 O O . ASP A 1 91 ? -5.243 26.929 -52.631 1.00 17.42 86 ASP A O 1
ATOM 668 N N . THR A 1 92 ? -7.335 26.218 -52.988 1.00 18.52 87 THR A N 1
ATOM 669 C CA . THR A 1 92 ? -7.265 25.185 -51.937 1.00 16.70 87 THR A CA 1
ATOM 670 C C . THR A 1 92 ? -6.357 24.122 -52.478 1.00 16.28 87 THR A C 1
ATOM 671 O O . THR A 1 92 ? -6.500 23.750 -53.635 1.00 14.73 87 THR A O 1
ATOM 675 N N . ALA A 1 93 ? -5.374 23.708 -51.666 1.00 15.48 88 ALA A N 1
ATOM 676 C CA . ALA A 1 93 ? -4.317 22.880 -52.158 1.00 15.09 88 ALA A CA 1
ATOM 677 C C . ALA A 1 93 ? -3.305 22.654 -51.096 1.00 15.23 88 ALA A C 1
ATOM 678 O O . ALA A 1 93 ? -3.295 23.359 -50.099 1.00 14.72 88 ALA A O 1
ATOM 680 N N . ILE A 1 94 ? -2.419 21.689 -51.368 1.00 15.22 89 ILE A N 1
ATOM 681 C CA . ILE A 1 94 ? -1.200 21.534 -50.630 1.00 15.23 89 ILE A CA 1
ATOM 682 C C . ILE A 1 94 ? -0.184 22.339 -51.412 1.00 14.89 89 ILE A C 1
ATOM 683 O O . ILE A 1 94 ? 0.093 22.062 -52.586 1.00 14.22 89 ILE A O 1
ATOM 688 N N . TYR A 1 95 ? 0.414 23.291 -50.729 1.00 14.38 90 TYR A N 1
ATOM 689 C CA . TYR A 1 95 ? 1.467 24.113 -51.297 1.00 14.33 90 TYR A CA 1
ATOM 690 C C . TYR A 1 95 ? 2.786 23.509 -50.909 1.00 14.28 90 TYR A C 1
ATOM 691 O O . TYR A 1 95 ? 2.982 23.222 -49.744 1.00 14.61 90 TYR A O 1
ATOM 700 N N . TYR A 1 96 ? 3.667 23.311 -51.894 1.00 14.14 91 TYR A N 1
ATOM 701 C CA . TYR A 1 96 ? 4.988 22.739 -51.713 1.00 13.78 91 TYR A CA 1
ATOM 702 C C . TYR A 1 96 ? 6.066 23.731 -52.153 1.00 15.33 91 TYR A C 1
ATOM 703 O O . TYR A 1 96 ? 5.969 24.303 -53.221 1.00 16.96 91 TYR A O 1
ATOM 712 N N . CYS A 1 97 ? 7.125 23.856 -51.393 1.00 16.07 92 CYS A N 1
ATOM 713 C CA A CYS A 1 97 ? 8.251 24.693 -51.762 0.50 17.90 92 CYS A CA 1
ATOM 714 C CA B CYS A 1 97 ? 8.258 24.684 -51.787 0.50 18.08 92 CYS A CA 1
ATOM 715 C C . CYS A 1 97 ? 9.385 23.781 -52.353 1.00 18.59 92 CYS A C 1
ATOM 716 O O . CYS A 1 97 ? 9.487 22.564 -52.014 1.00 19.17 92 CYS A O 1
ATOM 721 N N . ALA A 1 98 ? 10.176 24.334 -53.268 1.00 17.21 93 ALA A N 1
ATOM 722 C CA . ALA A 1 98 ? 11.261 23.601 -53.915 1.00 17.54 93 ALA A CA 1
ATOM 723 C C . ALA A 1 98 ? 12.398 24.529 -54.278 1.00 16.22 93 ALA A C 1
ATOM 724 O O . ALA A 1 98 ? 12.181 25.692 -54.505 1.00 16.09 93 ALA A O 1
ATOM 726 N N . SER A 1 99 ? 13.606 23.993 -54.298 1.00 16.27 94 SER A N 1
ATOM 727 C CA . SER A 1 99 ? 14.757 24.642 -54.913 1.00 16.55 94 SER A CA 1
ATOM 728 C C . SER A 1 99 ? 15.213 23.847 -56.128 1.00 16.63 94 SER A C 1
ATOM 729 O O . SER A 1 99 ? 15.286 22.654 -56.053 1.00 18.29 94 SER A O 1
ATOM 732 N N . SER A 1 100 ? 15.569 24.526 -57.218 1.00 17.04 95 SER A N 1
ATOM 733 C CA . SER A 1 100 ? 16.098 23.918 -58.436 1.00 17.33 95 SER A CA 1
ATOM 734 C C . SER A 1 100 ? 17.577 23.674 -58.241 1.00 17.97 95 SER A C 1
ATOM 735 O O . SER A 1 100 ? 18.453 24.304 -58.847 1.00 16.98 95 SER A O 1
ATOM 738 N N . THR A 1 101 ? 17.817 22.695 -57.396 1.00 18.41 96 THR A N 1
ATOM 739 C CA . THR A 1 101 ? 19.105 22.409 -56.844 1.00 19.31 96 THR A CA 1
ATOM 740 C C . THR A 1 101 ? 20.074 21.975 -57.932 1.00 19.97 96 THR A C 1
ATOM 741 O O . THR A 1 101 ? 21.247 22.329 -57.864 1.00 20.52 96 THR A O 1
ATOM 745 N N . ARG A 1 102 ? 19.577 21.221 -58.910 1.00 21.06 97 ARG A N 1
ATOM 746 C CA . ARG A 1 102 ? 20.417 20.603 -59.952 1.00 22.42 97 ARG A CA 1
ATOM 747 C C . ARG A 1 102 ? 20.485 21.378 -61.267 1.00 21.76 97 ARG A C 1
ATOM 748 O O . ARG A 1 102 ? 20.723 20.789 -62.313 1.00 25.12 97 ARG A O 1
ATOM 756 N N . VAL A 1 103 ? 20.283 22.682 -61.213 1.00 20.82 98 VAL A N 1
ATOM 757 C CA . VAL A 1 103 ? 20.543 23.571 -62.320 1.00 19.78 98 VAL A CA 1
ATOM 758 C C . VAL A 1 103 ? 21.753 24.438 -61.934 1.00 21.43 98 VAL A C 1
ATOM 759 O O . VAL A 1 103 ? 21.797 25.011 -60.834 1.00 22.47 98 VAL A O 1
ATOM 763 N N . TRP A 1 104 ? 22.733 24.502 -62.833 1.00 21.18 99 TRP A N 1
ATOM 764 C CA . TRP A 1 104 ? 23.820 25.457 -62.758 1.00 22.11 99 TRP A CA 1
ATOM 765 C C . TRP A 1 104 ? 23.324 26.774 -63.376 1.00 21.68 99 TRP A C 1
ATOM 766 O O . TRP A 1 104 ? 22.965 26.821 -64.556 1.00 21.03 99 TRP A O 1
ATOM 777 N N . GLY A 1 105 ? 23.311 27.824 -62.566 1.00 21.11 100 GLY A N 1
ATOM 778 C CA . GLY A 1 105 ? 22.666 29.070 -62.875 1.00 21.57 100 GLY A CA 1
ATOM 779 C C . GLY A 1 105 ? 21.733 29.461 -61.743 1.00 23.15 100 GLY A C 1
ATOM 780 O O . GLY A 1 105 ? 21.271 28.630 -60.936 1.00 26.48 100 GLY A O 1
ATOM 781 N N . GLY A 1 106 A 21.452 30.747 -61.660 1.00 22.44 100 GLY A N 1
ATOM 782 C CA . GLY A 1 106 A 20.411 31.217 -60.756 1.00 21.93 100 GLY A CA 1
ATOM 783 C C . GLY A 1 106 A 19.056 31.442 -61.414 1.00 20.39 100 GLY A C 1
ATOM 784 O O . GLY A 1 106 A 18.194 32.050 -60.810 1.00 20.31 100 GLY A O 1
ATOM 785 N N . TYR A 1 107 B 18.851 30.957 -62.637 1.00 20.35 100 TYR A N 1
ATOM 786 C CA . TYR A 1 107 B 17.687 31.415 -63.468 1.00 19.93 100 TYR A CA 1
ATOM 787 C C . TYR A 1 107 B 16.585 30.478 -63.174 1.00 20.98 100 TYR A C 1
ATOM 788 O O . TYR A 1 107 B 16.836 29.447 -62.585 1.00 24.68 100 TYR A O 1
ATOM 797 N N . CYS A 1 108 C 15.367 30.796 -63.601 1.00 24.43 100 CYS A N 1
ATOM 798 C CA . CYS A 1 108 C 14.252 29.858 -63.437 1.00 26.08 100 CYS A CA 1
ATOM 799 C C . CYS A 1 108 C 13.872 29.155 -64.719 1.00 25.50 100 CYS A C 1
ATOM 800 O O . CYS A 1 108 C 13.721 29.795 -65.743 1.00 24.38 100 CYS A O 1
ATOM 803 N N . GLY A 1 109 D 13.673 27.837 -64.617 1.00 25.06 100 GLY A N 1
ATOM 804 C CA . GLY A 1 109 D 12.888 27.087 -65.592 1.00 25.42 100 GLY A CA 1
ATOM 805 C C . GLY A 1 109 D 11.495 27.656 -65.738 1.00 25.06 100 GLY A C 1
ATOM 806 O O . GLY A 1 109 D 11.123 28.578 -65.034 1.00 23.68 100 GLY A O 1
ATOM 807 N N . GLY A 1 110 E 10.703 27.111 -66.649 1.00 25.71 100 GLY A N 1
ATOM 808 C CA . GLY A 1 110 E 9.273 27.460 -66.685 1.00 25.13 100 GLY A CA 1
ATOM 809 C C . GLY A 1 110 E 8.568 27.233 -65.349 1.00 26.25 100 GLY A C 1
ATOM 810 O O . GLY A 1 110 E 8.966 26.381 -64.552 1.00 25.11 100 GLY A O 1
ATOM 811 N N . LEU A 1 111 F 7.505 27.986 -65.111 1.00 28.76 100 LEU A N 1
ATOM 812 C CA . LEU A 1 111 F 6.695 27.817 -63.896 1.00 32.49 100 LEU A CA 1
ATOM 813 C C . LEU A 1 111 F 6.378 26.348 -63.632 1.00 36.23 100 LEU A C 1
ATOM 814 O O . LEU A 1 111 F 6.703 25.825 -62.555 1.00 32.15 100 LEU A O 1
ATOM 819 N N . ASP A 1 112 G 5.826 25.694 -64.655 1.00 43.10 100 ASP A N 1
ATOM 820 C CA . ASP A 1 112 G 5.397 24.287 -64.610 1.00 45.33 100 ASP A CA 1
ATOM 821 C C . ASP A 1 112 G 6.525 23.267 -64.791 1.00 44.41 100 ASP A C 1
ATOM 822 O O . ASP A 1 112 G 6.282 22.185 -65.310 1.00 49.95 100 ASP A O 1
ATOM 827 N N . ASP A 1 113 H 7.737 23.598 -64.349 1.00 41.20 100 ASP A N 1
ATOM 828 C CA . ASP A 1 113 H 8.881 22.755 -64.540 1.00 37.57 100 ASP A CA 1
ATOM 829 C C . ASP A 1 113 H 9.310 22.142 -63.220 1.00 36.26 100 ASP A C 1
ATOM 830 O O . ASP A 1 113 H 10.115 22.693 -62.440 1.00 36.66 100 ASP A O 1
ATOM 835 N N . ALA A 1 114 I 8.824 20.932 -63.025 1.00 33.73 100 ALA A N 1
ATOM 836 C CA . ALA A 1 114 I 8.965 20.246 -61.774 1.00 29.13 100 ALA A CA 1
ATOM 837 C C . ALA A 1 114 I 10.212 19.366 -61.786 1.00 27.94 100 ALA A C 1
ATOM 838 O O . ALA A 1 114 I 10.408 18.559 -60.892 1.00 28.57 100 ALA A O 1
ATOM 840 N N . THR A 1 115 J 11.053 19.500 -62.798 1.00 26.37 100 THR A N 1
ATOM 841 C CA . THR A 1 115 J 12.291 18.705 -62.893 1.00 26.88 100 THR A CA 1
ATOM 842 C C . THR A 1 115 J 13.438 19.487 -62.210 1.00 25.32 100 THR A C 1
ATOM 843 O O . THR A 1 115 J 13.368 20.724 -62.051 1.00 25.67 100 THR A O 1
ATOM 847 N N . ASN A 1 116 K 14.491 18.778 -61.824 1.00 21.96 100 ASN A N 1
ATOM 848 C CA . ASN A 1 116 K 15.690 19.373 -61.182 1.00 19.84 100 ASN A CA 1
ATOM 849 C C . ASN A 1 116 K 15.546 19.886 -59.760 1.00 18.94 100 ASN A C 1
ATOM 850 O O . ASN A 1 116 K 16.369 20.696 -59.274 1.00 18.23 100 ASN A O 1
ATOM 855 N N . ASN A 1 117 ? 14.515 19.454 -59.062 1.00 20.24 101 ASN A N 1
ATOM 856 C CA . ASN A 1 117 ? 14.240 20.044 -57.734 1.00 21.10 101 ASN A CA 1
ATOM 857 C C . ASN A 1 117 ? 14.500 19.099 -56.555 1.00 21.26 101 ASN A C 1
ATOM 858 O O . ASN A 1 117 ? 14.315 17.903 -56.657 1.00 19.31 101 ASN A O 1
ATOM 863 N N . ASP A 1 118 ? 14.951 19.650 -55.439 1.00 21.89 102 ASP A N 1
ATOM 864 C CA . ASP A 1 118 ? 14.634 19.062 -54.149 1.00 20.80 102 ASP A CA 1
ATOM 865 C C . ASP A 1 118 ? 13.328 19.723 -53.666 1.00 19.63 102 ASP A C 1
ATOM 866 O O . ASP A 1 118 ? 12.968 20.860 -54.067 1.00 19.02 102 ASP A O 1
ATOM 871 N N . TRP A 1 119 ? 12.629 19.026 -52.783 1.00 18.03 103 TRP A N 1
ATOM 872 C CA . TRP A 1 119 ? 11.225 19.282 -52.530 1.00 17.59 103 TRP A CA 1
ATOM 873 C C . TRP A 1 119 ? 10.995 19.239 -51.046 1.00 16.93 103 TRP A C 1
ATOM 874 O O . TRP A 1 119 ? 11.503 18.335 -50.389 1.00 17.45 103 TRP A O 1
ATOM 885 N N . GLY A 1 120 ? 10.151 20.106 -50.527 1.00 16.42 104 GLY A N 1
ATOM 886 C CA . GLY A 1 120 ? 9.652 19.943 -49.147 1.00 16.80 104 GLY A CA 1
ATOM 887 C C . GLY A 1 120 ? 8.496 18.986 -49.073 1.00 18.24 104 GLY A C 1
ATOM 888 O O . GLY A 1 120 ? 8.200 18.267 -50.012 1.00 17.25 104 GLY A O 1
ATOM 889 N N . GLN A 1 121 ? 7.817 19.006 -47.946 1.00 21.07 105 GLN A N 1
ATOM 890 C CA . GLN A 1 121 ? 6.782 18.019 -47.630 1.00 23.82 105 GLN A CA 1
ATOM 891 C C . GLN A 1 121 ? 5.358 18.505 -47.893 1.00 21.00 105 GLN A C 1
ATOM 892 O O . GLN A 1 121 ? 4.433 17.711 -47.912 1.00 21.81 105 GLN A O 1
ATOM 898 N N . GLY A 1 122 ? 5.189 19.797 -47.999 1.00 19.29 106 GLY A N 1
ATOM 899 C CA . GLY A 1 122 ? 3.909 20.400 -48.322 1.00 20.37 106 GLY A CA 1
ATOM 900 C C . GLY A 1 122 ? 3.252 20.964 -47.099 1.00 20.27 106 GLY A C 1
ATOM 901 O O . GLY A 1 122 ? 3.524 20.497 -45.999 1.00 18.83 106 GLY A O 1
ATOM 902 N N . THR A 1 123 ? 2.378 21.968 -47.297 1.00 20.19 107 THR A N 1
ATOM 903 C CA . THR A 1 123 ? 1.549 22.537 -46.226 1.00 19.55 107 THR A CA 1
ATOM 904 C C . THR A 1 123 ? 0.101 22.762 -46.768 1.00 18.53 107 THR A C 1
ATOM 905 O O . THR A 1 123 ? -0.079 23.193 -47.889 1.00 16.21 107 THR A O 1
ATOM 909 N N . GLN A 1 124 ? -0.915 22.485 -45.960 1.00 19.51 108 GLN A N 1
ATOM 910 C CA . GLN A 1 124 ? -2.329 22.446 -46.437 1.00 20.53 108 GLN A CA 1
ATOM 911 C C . GLN A 1 124 ? -2.898 23.834 -46.375 1.00 21.03 108 GLN A C 1
ATOM 912 O O . GLN A 1 124 ? -2.703 24.517 -45.411 1.00 19.70 108 GLN A O 1
ATOM 918 N N . VAL A 1 125 ? -3.570 24.263 -47.433 1.00 22.72 109 VAL A N 1
ATOM 919 C CA . VAL A 1 125 ? -4.308 25.531 -47.411 1.00 23.22 109 VAL A CA 1
ATOM 920 C C . VAL A 1 125 ? -5.691 25.215 -47.872 1.00 23.30 109 VAL A C 1
ATOM 921 O O . VAL A 1 125 ? -5.871 24.593 -48.901 1.00 22.15 109 VAL A O 1
ATOM 925 N N . THR A 1 126 ? -6.660 25.623 -47.059 1.00 25.50 110 THR A N 1
ATOM 926 C CA . THR A 1 126 ? -8.057 25.356 -47.288 1.00 24.11 110 THR A CA 1
ATOM 927 C C . THR A 1 126 ? -8.717 26.721 -47.311 1.00 24.68 110 THR A C 1
ATOM 928 O O . THR A 1 126 ? -8.494 27.554 -46.418 1.00 24.90 110 THR A O 1
ATOM 932 N N . VAL A 1 127 ? -9.462 26.968 -48.380 1.00 22.97 111 VAL A N 1
ATOM 933 C CA . VAL A 1 127 ? -10.159 28.224 -48.589 1.00 21.53 111 VAL A CA 1
ATOM 934 C C . VAL A 1 127 ? -11.632 27.899 -48.728 1.00 23.00 111 VAL A C 1
ATOM 935 O O . VAL A 1 127 ? -12.014 27.293 -49.711 1.00 24.33 111 VAL A O 1
ATOM 939 N N . SER A 1 128 ? -12.444 28.273 -47.741 1.00 24.79 112 SER A N 1
ATOM 940 C CA . SER A 1 128 ? -13.887 28.054 -47.798 1.00 27.26 112 SER A CA 1
ATOM 941 C C . SER A 1 128 ? -14.599 29.183 -48.537 1.00 28.58 112 SER A C 1
ATOM 942 O O . SER A 1 128 ? -14.134 30.320 -48.545 1.00 27.48 112 SER A O 1
ATOM 945 N N . SER A 1 129 ? -15.747 28.872 -49.122 1.00 31.74 113 SER A N 1
ATOM 946 C CA . SER A 1 129 ? -16.579 29.885 -49.798 1.00 35.45 113 SER A CA 1
ATOM 947 C C . SER A 1 129 ? -17.161 30.898 -48.793 1.00 34.21 113 SER A C 1
ATOM 948 O O . SER A 1 129 ? -18.105 30.594 -48.040 1.00 32.86 113 SER A O 1
ATOM 951 N N . ASP B 1 3 ? 9.622 27.388 -19.387 1.00 44.87 1 ASP B N 1
ATOM 952 C CA . ASP B 1 3 ? 8.145 27.242 -19.406 1.00 43.28 1 ASP B CA 1
ATOM 953 C C . ASP B 1 3 ? 7.722 25.832 -19.827 1.00 40.83 1 ASP B C 1
ATOM 954 O O . ASP B 1 3 ? 8.462 25.093 -20.499 1.00 36.35 1 ASP B O 1
ATOM 959 N N . VAL B 1 4 ? 6.503 25.482 -19.438 1.00 35.67 2 VAL B N 1
ATOM 960 C CA . VAL B 1 4 ? 5.858 24.302 -19.979 1.00 34.45 2 VAL B CA 1
ATOM 961 C C . VAL B 1 4 ? 5.404 24.644 -21.404 1.00 33.60 2 VAL B C 1
ATOM 962 O O . VAL B 1 4 ? 4.862 25.717 -21.614 1.00 31.10 2 VAL B O 1
ATOM 966 N N . GLN B 1 5 ? 5.728 23.769 -22.363 1.00 32.53 3 GLN B N 1
ATOM 967 C CA . GLN B 1 5 ? 5.428 23.951 -23.809 1.00 35.29 3 GLN B CA 1
ATOM 968 C C . GLN B 1 5 ? 4.777 22.685 -24.364 1.00 28.47 3 GLN B C 1
ATOM 969 O O . GLN B 1 5 ? 5.299 21.583 -24.204 1.00 27.86 3 GLN B O 1
ATOM 975 N N . LEU B 1 6 ? 3.662 22.844 -25.046 1.00 25.54 4 LEU B N 1
ATOM 976 C CA . LEU B 1 6 ? 2.954 21.716 -25.643 1.00 23.41 4 LEU B CA 1
ATOM 977 C C . LEU B 1 6 ? 2.840 21.956 -27.141 1.00 23.87 4 LEU B C 1
ATOM 978 O O . LEU B 1 6 ? 2.406 23.019 -27.559 1.00 26.62 4 LEU B O 1
ATOM 983 N N . GLN B 1 7 ? 3.248 20.986 -27.953 1.00 24.49 5 GLN B N 1
ATOM 984 C CA . GLN B 1 7 ? 3.280 21.129 -29.406 1.00 24.83 5 GLN B CA 1
ATOM 985 C C . GLN B 1 7 ? 2.505 19.964 -30.076 1.00 22.01 5 GLN B C 1
ATOM 986 O O . GLN B 1 7 ? 2.960 18.842 -30.072 1.00 20.30 5 GLN B O 1
ATOM 992 N N . GLU B 1 8 ? 1.319 20.247 -30.616 1.00 21.77 6 GLU B N 1
ATOM 993 C CA . GLU B 1 8 ? 0.520 19.250 -31.341 1.00 21.97 6 GLU B CA 1
ATOM 994 C C . GLU B 1 8 ? 1.104 19.036 -32.753 1.00 22.11 6 GLU B C 1
ATOM 995 O O . GLU B 1 8 ? 1.733 19.913 -33.320 1.00 19.21 6 GLU B O 1
ATOM 1001 N N . SER B 1 9 ? 0.865 17.861 -33.320 1.00 22.42 7 SER B N 1
ATOM 1002 C CA . SER B 1 9 ? 1.136 17.630 -34.732 1.00 21.32 7 SER B CA 1
ATOM 1003 C C . SER B 1 9 ? 0.259 16.478 -35.185 1.00 21.79 7 SER B C 1
ATOM 1004 O O . SER B 1 9 ? -0.480 15.900 -34.372 1.00 19.90 7 SER B O 1
ATOM 1007 N N . GLY B 1 10 ? 0.309 16.163 -36.478 1.00 21.40 8 GLY B N 1
ATOM 1008 C CA . GLY B 1 10 ? -0.429 15.030 -37.000 1.00 21.42 8 GLY B CA 1
ATOM 1009 C C . GLY B 1 10 ? -1.783 15.367 -37.574 1.00 21.84 8 GLY B C 1
ATOM 1010 O O . GLY B 1 10 ? -2.440 14.488 -38.102 1.00 24.70 8 GLY B O 1
ATOM 1011 N N . GLY B 1 11 ? -2.202 16.618 -37.514 1.00 23.58 9 GLY B N 1
ATOM 1012 C CA . GLY B 1 11 ? -3.531 17.010 -38.020 1.00 26.19 9 GLY B CA 1
ATOM 1013 C C . GLY B 1 11 ? -3.515 16.986 -39.534 1.00 26.89 9 GLY B C 1
ATOM 1014 O O . GLY B 1 11 ? -2.459 16.899 -40.116 1.00 27.84 9 GLY B O 1
ATOM 1015 N N . GLY B 1 12 ? -4.676 17.074 -40.162 1.00 26.47 10 GLY B N 1
ATOM 1016 C CA . GLY B 1 12 ? -4.772 16.928 -41.616 1.00 27.50 10 GLY B CA 1
ATOM 1017 C C . GLY B 1 12 ? -6.210 16.776 -42.074 1.00 27.00 10 GLY B C 1
ATOM 1018 O O . GLY B 1 12 ? -7.133 16.962 -41.283 1.00 30.64 10 GLY B O 1
ATOM 1019 N N . SER B 1 13 ? -6.396 16.450 -43.342 1.00 25.18 11 SER B N 1
ATOM 1020 C CA . SER B 1 13 ? -7.716 16.308 -43.931 1.00 24.96 11 SER B CA 1
ATOM 1021 C C . SER B 1 13 ? -7.891 14.851 -44.179 1.00 26.36 11 SER B C 1
ATOM 1022 O O . SER B 1 13 ? -6.983 14.165 -44.663 1.00 26.17 11 SER B O 1
ATOM 1025 N N . VAL B 1 14 ? -9.090 14.384 -43.886 1.00 25.42 12 VAL B N 1
ATOM 1026 C CA . VAL B 1 14 ? -9.359 12.976 -43.926 1.00 25.00 12 VAL B CA 1
ATOM 1027 C C . VAL B 1 14 ? -10.796 12.889 -44.349 1.00 23.47 12 VAL B C 1
ATOM 1028 O O . VAL B 1 14 ? -11.524 13.858 -44.292 1.00 24.12 12 VAL B O 1
ATOM 1032 N N . GLN B 1 15 ? -11.170 11.744 -44.879 1.00 23.37 13 GLN B N 1
ATOM 1033 C CA . GLN B 1 15 ? -12.525 11.533 -45.322 1.00 23.46 13 GLN B CA 1
ATOM 1034 C C . GLN B 1 15 ? -13.260 10.816 -44.174 1.00 21.67 13 GLN B C 1
ATOM 1035 O O . GLN B 1 15 ? -12.646 10.099 -43.368 1.00 20.14 13 GLN B O 1
ATOM 1041 N N . ALA B 1 16 ? -14.571 11.017 -44.118 1.00 20.42 14 ALA B N 1
ATOM 1042 C CA . ALA B 1 16 ? -15.424 10.313 -43.169 1.00 21.01 14 ALA B CA 1
ATOM 1043 C C . ALA B 1 16 ? -15.241 8.815 -43.272 1.00 21.21 14 ALA B C 1
ATOM 1044 O O . ALA B 1 16 ? -15.149 8.272 -44.390 1.00 22.33 14 ALA B O 1
ATOM 1046 N N . GLY B 1 17 ? -15.207 8.164 -42.103 1.00 20.25 15 GLY B N 1
ATOM 1047 C CA . GLY B 1 17 ? -14.886 6.730 -41.971 1.00 19.68 15 GLY B CA 1
ATOM 1048 C C . GLY B 1 17 ? -13.413 6.448 -41.717 1.00 19.40 15 GLY B C 1
ATOM 1049 O O . GLY B 1 17 ? -13.048 5.326 -41.386 1.00 19.70 15 GLY B O 1
ATOM 1050 N N . GLY B 1 18 ? -12.549 7.441 -41.895 1.00 20.35 16 GLY B N 1
ATOM 1051 C CA . GLY B 1 18 ? -11.109 7.218 -41.896 1.00 20.62 16 GLY B CA 1
ATOM 1052 C C . GLY B 1 18 ? -10.548 7.525 -40.531 1.00 23.35 16 GLY B C 1
ATOM 1053 O O . GLY B 1 18 ? -11.290 7.890 -39.601 1.00 21.28 16 GLY B O 1
ATOM 1054 N N . SER B 1 19 ? -9.228 7.416 -40.431 1.00 23.64 17 SER B N 1
ATOM 1055 C CA . SER B 1 19 ? -8.562 7.444 -39.147 1.00 25.63 17 SER B CA 1
ATOM 1056 C C . SER B 1 19 ? -7.444 8.448 -39.178 1.00 22.73 17 SER B C 1
ATOM 1057 O O . SER B 1 19 ? -7.067 8.897 -40.219 1.00 20.86 17 SER B O 1
ATOM 1060 N N . LEU B 1 20 ? -6.941 8.806 -38.017 1.00 23.07 18 LEU B N 1
ATOM 1061 C CA . LEU B 1 20 ? -5.857 9.788 -37.900 1.00 23.33 18 LEU B CA 1
ATOM 1062 C C . LEU B 1 20 ? -5.227 9.653 -36.545 1.00 20.89 18 LEU B C 1
ATOM 1063 O O . LEU B 1 20 ? -5.910 9.450 -35.580 1.00 21.85 18 LEU B O 1
ATOM 1068 N N . ARG B 1 21 ? -3.946 9.868 -36.458 1.00 22.30 19 ARG B N 1
ATOM 1069 C CA . ARG B 1 21 ? -3.239 9.888 -35.175 1.00 24.60 19 ARG B CA 1
ATOM 1070 C C . ARG B 1 21 ? -2.691 11.286 -34.902 1.00 21.82 19 ARG B C 1
ATOM 1071 O O . ARG B 1 21 ? -1.965 11.853 -35.728 1.00 22.09 19 ARG B O 1
ATOM 1079 N N . LEU B 1 22 ? -3.079 11.855 -33.769 1.00 18.74 20 LEU B N 1
ATOM 1080 C CA . LEU B 1 22 ? -2.503 13.107 -33.302 1.00 17.80 20 LEU B CA 1
ATOM 1081 C C . LEU B 1 22 ? -1.434 12.866 -32.271 1.00 17.38 20 LEU B C 1
ATOM 1082 O O . LEU B 1 22 ? -1.547 11.941 -31.475 1.00 16.92 20 LEU B O 1
ATOM 1087 N N . SER B 1 23 ? -0.412 13.717 -32.270 1.00 17.59 21 SER B N 1
ATOM 1088 C CA . SER B 1 23 ? 0.660 13.713 -31.229 1.00 18.77 21 SER B CA 1
ATOM 1089 C C . SER B 1 23 ? 0.793 15.023 -30.500 1.00 18.37 21 SER B C 1
ATOM 1090 O O . SER B 1 23 ? 0.675 16.062 -31.101 1.00 18.40 21 SER B O 1
ATOM 1093 N N . CYS B 1 24 ? 1.156 14.983 -29.239 1.00 18.81 22 CYS B N 1
ATOM 1094 C CA . CYS B 1 24 ? 1.490 16.198 -28.566 1.00 21.47 22 CYS B CA 1
ATOM 1095 C C . CYS B 1 24 ? 2.760 16.004 -27.760 1.00 22.04 22 CYS B C 1
ATOM 1096 O O . CYS B 1 24 ? 2.808 15.132 -26.896 1.00 20.46 22 CYS B O 1
ATOM 1099 N N . VAL B 1 25 ? 3.804 16.759 -28.085 1.00 24.24 23 VAL B N 1
ATOM 1100 C CA . VAL B 1 25 ? 5.099 16.648 -27.365 1.00 25.81 23 VAL B CA 1
ATOM 1101 C C . VAL B 1 25 ? 5.144 17.705 -26.288 1.00 24.83 23 VAL B C 1
ATOM 1102 O O . VAL B 1 25 ? 4.789 18.861 -26.516 1.00 25.78 23 VAL B O 1
ATOM 1106 N N . VAL B 1 26 ? 5.591 17.307 -25.119 1.00 24.17 24 VAL B N 1
ATOM 1107 C CA . VAL B 1 26 ? 5.615 18.193 -23.986 1.00 23.87 24 VAL B CA 1
ATOM 1108 C C . VAL B 1 26 ? 7.063 18.464 -23.591 1.00 25.39 24 VAL B C 1
ATOM 1109 O O . VAL B 1 26 ? 7.928 17.621 -23.706 1.00 25.88 24 VAL B O 1
ATOM 1113 N N . SER B 1 27 ? 7.290 19.696 -23.175 1.00 27.67 25 SER B N 1
ATOM 1114 C CA . SER B 1 27 ? 8.590 20.216 -22.850 1.00 30.45 25 SER B CA 1
ATOM 1115 C C . SER B 1 27 ? 8.443 20.868 -21.475 1.00 32.16 25 SER B C 1
ATOM 1116 O O . SER B 1 27 ? 7.473 21.577 -21.248 1.00 29.41 25 SER B O 1
ATOM 1119 N N . GLY B 1 28 ? 9.368 20.607 -20.552 1.00 33.45 26 GLY B N 1
ATOM 1120 C CA . GLY B 1 28 ? 9.353 21.259 -19.224 1.00 31.26 26 GLY B CA 1
ATOM 1121 C C . GLY B 1 28 ? 8.376 20.663 -18.217 1.00 31.25 26 GLY B C 1
ATOM 1122 O O . GLY B 1 28 ? 8.041 21.313 -17.252 1.00 30.66 26 GLY B O 1
ATOM 1123 N N . LEU B 1 29 ? 7.903 19.440 -18.464 1.00 32.30 27 LEU B N 1
ATOM 1124 C CA . LEU B 1 29 ? 7.094 18.656 -17.525 1.00 32.31 27 LEU B CA 1
ATOM 1125 C C . LEU B 1 29 ? 7.395 17.213 -17.789 1.00 32.06 27 LEU B C 1
ATOM 1126 O O . LEU B 1 29 ? 7.670 16.843 -18.924 1.00 30.99 27 LEU B O 1
ATOM 1131 N N . THR B 1 30 ? 7.279 16.392 -16.768 1.00 31.48 28 THR B N 1
ATOM 1132 C CA . THR B 1 30 ? 7.218 14.961 -16.962 1.00 33.85 28 THR B CA 1
ATOM 1133 C C . THR B 1 30 ? 5.715 14.641 -17.019 1.00 34.58 28 THR B C 1
ATOM 1134 O O . THR B 1 30 ? 5.011 14.879 -16.065 1.00 37.87 28 THR B O 1
ATOM 1138 N N . ILE B 1 31 ? 5.222 14.191 -18.161 1.00 34.61 29 ILE B N 1
ATOM 1139 C CA . ILE B 1 31 ? 3.773 13.926 -18.342 1.00 36.91 29 ILE B CA 1
ATOM 1140 C C . ILE B 1 31 ? 3.206 12.744 -17.508 1.00 40.49 29 ILE B C 1
ATOM 1141 O O . ILE B 1 31 ? 2.007 12.681 -17.268 1.00 43.73 29 ILE B O 1
ATOM 1146 N N . SER B 1 32 ? 4.071 11.804 -17.117 1.00 43.30 30 SER B N 1
ATOM 1147 C CA . SER B 1 32 ? 3.739 10.709 -16.175 1.00 45.11 30 SER B CA 1
ATOM 1148 C C . SER B 1 32 ? 2.966 11.121 -14.910 1.00 39.69 30 SER B C 1
ATOM 1149 O O . SER B 1 32 ? 2.131 10.362 -14.424 1.00 40.45 30 SER B O 1
ATOM 1152 N N . ASN B 1 33 ? 3.263 12.304 -14.379 1.00 34.79 31 ASN B N 1
ATOM 1153 C CA . ASN B 1 33 ? 2.671 12.775 -13.129 1.00 31.50 31 ASN B CA 1
ATOM 1154 C C . ASN B 1 33 ? 1.394 13.621 -13.262 1.00 28.85 31 ASN B C 1
ATOM 1155 O O . ASN B 1 33 ? 0.866 14.024 -12.240 1.00 26.41 31 ASN B O 1
ATOM 1160 N N . TYR B 1 34 ? 0.912 13.915 -14.478 1.00 26.35 32 TYR B N 1
ATOM 1161 C CA . TYR B 1 34 ? -0.264 14.794 -14.628 1.00 23.83 32 TYR B CA 1
ATOM 1162 C C . TYR B 1 34 ? -1.361 14.158 -15.464 1.00 21.64 32 TYR B C 1
ATOM 1163 O O . TYR B 1 34 ? -1.122 13.210 -16.197 1.00 21.73 32 TYR B O 1
ATOM 1172 N N . CYS B 1 35 ? -2.562 14.697 -15.329 1.00 20.63 33 CYS B N 1
ATOM 1173 C CA . CYS B 1 35 ? -3.645 14.474 -16.271 1.00 20.82 33 CYS B CA 1
ATOM 1174 C C . CYS B 1 35 ? -3.230 15.162 -17.566 1.00 18.91 33 CYS B C 1
ATOM 1175 O O . CYS B 1 35 ? -2.892 16.350 -17.579 1.00 18.58 33 CYS B O 1
ATOM 1178 N N . MET B 1 36 ? -3.161 14.385 -18.632 1.00 16.92 34 MET B N 1
ATOM 1179 C CA . MET B 1 36 ? -3.012 14.945 -19.955 1.00 15.74 34 MET B CA 1
ATOM 1180 C C . MET B 1 36 ? -4.363 14.847 -20.659 1.00 15.76 34 MET B C 1
ATOM 1181 O O . MET B 1 36 ? -5.114 13.886 -20.510 1.00 14.87 34 MET B O 1
ATOM 1186 N N . ARG B 1 37 ? -4.643 15.841 -21.469 1.00 17.19 35 ARG B N 1
ATOM 1187 C CA . ARG B 1 37 ? -5.969 16.032 -21.998 1.00 18.20 35 ARG B CA 1
ATOM 1188 C C . ARG B 1 37 ? -5.959 16.465 -23.394 1.00 16.53 35 ARG B C 1
ATOM 1189 O O . ARG B 1 37 ? -5.068 17.157 -23.805 1.00 16.06 35 ARG B O 1
ATOM 1197 N N . TRP B 1 38 ? -7.023 16.115 -24.089 1.00 16.12 36 TRP B N 1
ATOM 1198 C CA . TRP B 1 38 ? -7.273 16.628 -25.403 1.00 15.19 36 TRP B CA 1
ATOM 1199 C C . TRP B 1 38 ? -8.625 17.293 -25.405 1.00 15.10 36 TRP B C 1
ATOM 1200 O O . TRP B 1 38 ? -9.589 16.765 -24.892 1.00 15.50 36 TRP B O 1
ATOM 1211 N N . PHE B 1 39 ? -8.678 18.432 -26.061 1.00 15.32 37 PHE B N 1
ATOM 1212 C CA . PHE B 1 39 ? -9.866 19.222 -26.233 1.00 14.17 37 PHE B CA 1
ATOM 1213 C C . PHE B 1 39 ? -9.949 19.580 -27.697 1.00 13.41 37 PHE B C 1
ATOM 1214 O O . PHE B 1 39 ? -8.921 19.592 -28.412 1.00 11.93 37 PHE B O 1
ATOM 1222 N N . ARG B 1 40 ? -11.150 19.953 -28.120 1.00 12.71 38 ARG B N 1
ATOM 1223 C CA . ARG B 1 40 ? -11.327 20.396 -29.443 1.00 13.54 38 ARG B CA 1
ATOM 1224 C C . ARG B 1 40 ? -12.328 21.552 -29.547 1.00 14.49 38 ARG B C 1
ATOM 1225 O O . ARG B 1 40 ? -13.211 21.684 -28.694 1.00 15.10 38 ARG B O 1
ATOM 1233 N N . GLN B 1 41 ? -12.221 22.317 -30.631 1.00 14.10 39 GLN B N 1
ATOM 1234 C CA . GLN B 1 41 ? -13.121 23.419 -30.926 1.00 14.84 39 GLN B CA 1
ATOM 1235 C C . GLN B 1 41 ? -13.595 23.328 -32.368 1.00 15.13 39 GLN B C 1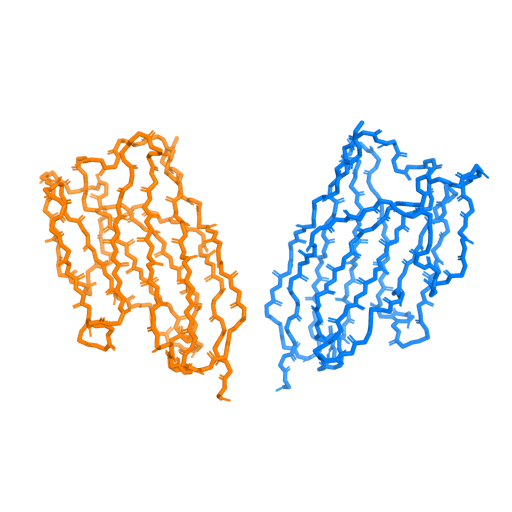
ATOM 1236 O O .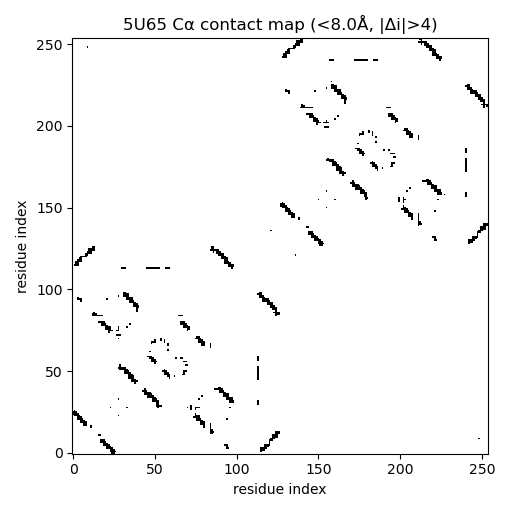 GLN B 1 41 ? -12.812 23.533 -33.287 1.00 15.77 39 GLN B O 1
ATOM 1242 N N . ALA B 1 42 ? -14.861 22.976 -32.558 1.00 15.16 40 ALA B N 1
ATOM 1243 C CA . ALA B 1 42 ? -15.423 22.900 -33.886 1.00 16.57 40 ALA B CA 1
ATOM 1244 C C . ALA B 1 42 ? -15.692 24.339 -34.379 1.00 16.77 40 ALA B C 1
ATOM 1245 O O . ALA B 1 42 ? -15.749 25.285 -33.571 1.00 15.94 40 ALA B O 1
ATOM 1247 N N . PRO B 1 43 ? -15.825 24.507 -35.705 1.00 17.77 41 PRO B N 1
ATOM 1248 C CA . PRO B 1 43 ? -16.119 25.826 -36.267 1.00 17.80 41 PRO B CA 1
ATOM 1249 C C . PRO B 1 43 ? -17.302 26.506 -35.615 1.00 17.99 41 PRO B C 1
ATOM 1250 O O . PRO B 1 43 ? -18.389 25.946 -35.569 1.00 21.03 41 PRO B O 1
ATOM 1254 N N . GLY B 1 44 ? -17.088 27.701 -35.091 1.00 18.55 42 GLY B N 1
ATOM 1255 C CA . GLY B 1 44 ? -18.138 28.494 -34.459 1.00 18.34 42 GLY B CA 1
ATOM 1256 C C . GLY B 1 44 ? -18.476 28.150 -33.027 1.00 18.84 42 GLY B C 1
ATOM 1257 O O . GLY B 1 44 ? -19.199 28.894 -32.371 1.00 17.96 42 GLY B O 1
ATOM 1258 N N . LYS B 1 45 ? -17.973 27.029 -32.527 1.00 20.52 43 LYS B N 1
ATOM 1259 C CA . LYS B 1 45 ? -18.413 26.492 -31.244 1.00 22.20 43 LYS B CA 1
ATOM 1260 C C . LYS B 1 45 ? -17.350 26.667 -30.176 1.00 21.31 43 LYS B C 1
ATOM 1261 O O . LYS B 1 45 ? -16.202 27.078 -30.443 1.00 18.61 43 LYS B O 1
ATOM 1267 N N . GLY B 1 46 ? -17.772 26.379 -28.950 1.00 20.19 44 GLY B N 1
ATOM 1268 C CA . GLY B 1 46 ? -16.943 26.486 -27.784 1.00 18.13 44 GLY B CA 1
ATOM 1269 C C . GLY B 1 46 ? -16.054 25.286 -27.706 1.00 18.79 44 GLY B C 1
ATOM 1270 O O . GLY B 1 46 ? -16.368 24.232 -28.228 1.00 16.90 44 GLY B O 1
ATOM 1271 N N . ARG B 1 47 ? -14.905 25.473 -27.060 1.00 18.59 45 ARG B N 1
ATOM 1272 C CA . ARG B 1 47 ? -13.972 24.401 -26.866 1.00 17.80 45 ARG B CA 1
ATOM 1273 C C . ARG B 1 47 ? -14.544 23.332 -25.923 1.00 17.78 45 ARG B C 1
ATOM 1274 O O . ARG B 1 47 ? -15.211 23.624 -24.953 1.00 17.45 45 ARG B O 1
ATOM 1282 N N . GLU B 1 48 ? -14.235 22.081 -26.211 1.00 18.52 46 GLU B N 1
ATOM 1283 C CA . GLU B 1 48 ? -14.875 20.969 -25.553 1.00 19.63 46 GLU B CA 1
ATOM 1284 C C . GLU B 1 48 ? -13.827 19.883 -25.274 1.00 17.09 46 GLU B C 1
ATOM 1285 O O . GLU B 1 48 ? -12.857 19.727 -26.007 1.00 15.17 46 GLU B O 1
ATOM 1291 N N . GLY B 1 49 ? -14.026 19.142 -24.204 1.00 15.75 47 GLY B N 1
ATOM 1292 C CA . GLY B 1 49 ? -13.119 18.078 -23.800 1.00 15.20 47 GLY B CA 1
ATOM 1293 C C . GLY B 1 49 ? -13.352 16.849 -24.636 1.00 15.73 47 GLY B C 1
ATOM 1294 O O . GLY B 1 49 ? -14.464 16.592 -25.033 1.00 15.71 47 GLY B O 1
ATOM 1295 N N . VAL B 1 50 ? -12.290 16.123 -24.955 1.00 15.14 48 VAL B N 1
ATOM 1296 C CA . VAL B 1 50 ? -12.401 14.971 -25.812 1.00 15.08 48 VAL B CA 1
ATOM 1297 C C . VAL B 1 50 ? -11.944 13.713 -25.061 1.00 14.99 48 VAL B C 1
ATOM 1298 O O . VAL B 1 50 ? -12.634 12.692 -25.072 1.00 14.72 48 VAL B O 1
ATOM 1302 N N . ALA B 1 51 ? -10.754 13.775 -24.473 1.00 14.10 49 ALA B N 1
ATOM 1303 C CA . ALA B 1 51 ? -10.203 12.657 -23.749 1.00 13.96 49 ALA B CA 1
ATOM 1304 C C . ALA B 1 51 ? -9.289 13.173 -22.698 1.00 14.51 49 ALA B C 1
ATOM 1305 O O . ALA B 1 51 ? -8.874 14.317 -22.717 1.00 16.01 49 ALA B O 1
ATOM 1307 N N . SER B 1 52 ? -8.947 12.306 -21.784 1.00 15.48 50 SER B N 1
ATOM 1308 C CA . SER B 1 52 ? -7.988 12.634 -20.800 1.00 16.50 50 SER B CA 1
ATOM 1309 C C . SER B 1 52 ? -7.408 11.316 -20.288 1.00 17.12 50 SER B C 1
ATOM 1310 O O . SER B 1 52 ? -8.014 10.241 -20.480 1.00 16.98 50 SER B O 1
ATOM 1313 N N . ILE B 1 53 ? -6.233 11.415 -19.658 1.00 17.12 51 ILE B N 1
ATOM 1314 C CA . ILE B 1 53 ? -5.504 10.256 -19.177 1.00 17.24 51 ILE B CA 1
ATOM 1315 C C . ILE B 1 53 ? -4.831 10.638 -17.880 1.00 17.32 51 ILE B C 1
ATOM 1316 O O . ILE B 1 53 ? -4.109 11.600 -17.838 1.00 17.60 51 ILE B O 1
ATOM 1321 N N . ASN B 1 54 ? -5.049 9.870 -16.822 1.00 18.21 52 ASN B N 1
ATOM 1322 C CA . ASN B 1 54 ? -4.519 10.228 -15.529 1.00 18.30 52 ASN B CA 1
ATOM 1323 C C . ASN B 1 54 ? -3.083 9.683 -15.395 1.00 19.44 52 ASN B C 1
ATOM 1324 O O . ASN B 1 54 ? -2.542 9.123 -16.372 1.00 20.09 52 ASN B O 1
ATOM 1329 N N . SER B 1 55 ? -2.430 9.877 -14.253 1.00 19.29 53 SER B N 1
ATOM 1330 C CA . SER B 1 55 ? -1.044 9.378 -14.047 1.00 19.94 53 SER B CA 1
ATOM 1331 C C . SER B 1 55 ? -0.916 7.876 -14.125 1.00 19.25 53 SER B C 1
ATOM 1332 O O . SER B 1 55 ? 0.121 7.382 -14.431 1.00 20.06 53 SER B O 1
ATOM 1335 N N . ALA B 1 56 ? -1.971 7.172 -13.785 1.00 20.36 54 ALA B N 1
ATOM 1336 C CA . ALA B 1 56 ? -2.027 5.722 -13.851 1.00 21.69 54 ALA B CA 1
ATOM 1337 C C . ALA B 1 56 ? -2.403 5.181 -15.235 1.00 21.78 54 ALA B C 1
ATOM 1338 O O . ALA B 1 56 ? -2.661 3.989 -15.359 1.00 25.14 54 ALA B O 1
ATOM 1340 N N . GLY B 1 57 ? -2.503 6.040 -16.251 1.00 18.97 55 GLY B N 1
ATOM 1341 C CA . GLY B 1 57 ? -2.806 5.599 -17.580 1.00 17.30 55 GLY B CA 1
ATOM 1342 C C . GLY B 1 57 ? -4.232 5.195 -17.849 1.00 16.45 55 GLY B C 1
ATOM 1343 O O . GLY B 1 57 ? -4.492 4.616 -18.894 1.00 16.93 55 GLY B O 1
ATOM 1344 N N . THR B 1 58 ? -5.154 5.472 -16.940 1.00 15.35 56 THR B N 1
ATOM 1345 C CA . THR B 1 58 ? -6.570 5.331 -17.219 1.00 16.01 56 THR B CA 1
ATOM 1346 C C . THR B 1 58 ? -7.062 6.519 -18.058 1.00 15.07 56 THR B C 1
ATOM 1347 O O . THR B 1 58 ? -6.724 7.653 -17.785 1.00 15.11 56 THR B O 1
ATOM 1351 N N . THR B 1 59 ? -7.961 6.227 -18.985 1.00 15.27 57 THR B N 1
ATOM 1352 C CA . THR B 1 59 ? -8.454 7.175 -19.959 1.00 16.17 57 THR B CA 1
ATOM 1353 C C . THR B 1 59 ? -9.966 7.304 -19.918 1.00 15.91 57 THR B C 1
ATOM 1354 O O . THR B 1 59 ? -10.684 6.341 -19.731 1.00 14.56 57 THR B O 1
ATOM 1358 N N . TYR B 1 60 ? -10.398 8.545 -20.093 1.00 17.17 58 TYR B N 1
ATOM 1359 C CA . TYR B 1 60 ? -11.776 8.969 -20.066 1.00 18.33 58 TYR B CA 1
ATOM 1360 C C . TYR B 1 60 ? -12.063 9.680 -21.381 1.00 17.38 58 TYR B C 1
ATOM 1361 O O . TYR B 1 60 ? -11.226 10.431 -21.875 1.00 16.86 58 TYR B O 1
ATOM 1370 N N . TYR B 1 61 ? -13.243 9.428 -21.948 1.00 17.37 59 TYR B N 1
ATOM 1371 C CA . TYR B 1 61 ? -13.622 9.969 -23.229 1.00 16.95 59 TYR B CA 1
ATOM 1372 C C . TYR B 1 61 ? -15.010 10.569 -23.151 1.00 17.29 59 TYR B C 1
ATOM 1373 O O . TYR B 1 61 ? -15.862 10.063 -22.420 1.00 17.58 59 TYR B O 1
ATOM 1382 N N . ALA B 1 62 ? -15.221 11.657 -23.897 1.00 16.99 60 ALA B N 1
ATOM 1383 C CA . ALA B 1 62 ? -16.557 12.251 -24.095 1.00 17.93 60 ALA B CA 1
ATOM 1384 C C . ALA B 1 62 ? -17.512 11.256 -24.789 1.00 18.71 60 ALA B C 1
ATOM 1385 O O . ALA B 1 62 ? -17.084 10.502 -25.680 1.00 18.49 60 ALA B O 1
ATOM 1387 N N . ASP B 1 63 ? -18.782 11.247 -24.390 1.00 20.70 61 ASP B N 1
ATOM 1388 C CA . ASP B 1 63 ? -19.793 10.343 -24.997 1.00 22.21 61 ASP B CA 1
ATOM 1389 C C . ASP B 1 63 ? -19.682 10.284 -26.542 1.00 20.71 61 ASP B C 1
ATOM 1390 O O . ASP B 1 63 ? -19.493 9.228 -27.089 1.00 18.23 61 ASP B O 1
ATOM 1395 N N . SER B 1 64 ? -19.596 11.434 -27.212 1.00 22.68 62 SER B N 1
ATOM 1396 C CA . SER B 1 64 ? -19.474 11.492 -28.700 1.00 23.25 62 SER B CA 1
ATOM 1397 C C . SER B 1 64 ? -18.322 10.685 -29.357 1.00 23.57 62 SER B C 1
ATOM 1398 O O . SER B 1 64 ? -18.440 10.251 -30.475 1.00 23.86 62 SER B O 1
ATOM 1401 N N . VAL B 1 65 ? -17.215 10.484 -28.651 1.00 25.16 63 VAL B N 1
ATOM 1402 C CA . VAL B 1 65 ? -16.014 9.848 -29.214 1.00 21.07 63 VAL B CA 1
ATOM 1403 C C . VAL B 1 65 ? -15.637 8.521 -28.584 1.00 19.52 63 VAL B C 1
ATOM 1404 O O . VAL B 1 65 ? -14.788 7.789 -29.119 1.00 17.00 63 VAL B O 1
ATOM 1408 N N . LYS B 1 66 ? -16.271 8.181 -27.472 1.00 19.16 64 LYS B N 1
ATOM 1409 C CA . LYS B 1 66 ? -15.942 6.929 -26.795 1.00 20.94 64 LYS B CA 1
ATOM 1410 C C . LYS B 1 66 ? -16.104 5.743 -27.742 1.00 19.14 64 LYS B C 1
ATOM 1411 O O . LYS B 1 66 ? -17.099 5.665 -28.473 1.00 18.25 64 LYS B O 1
ATOM 1417 N N . GLY B 1 67 ? -15.149 4.826 -27.685 1.00 16.25 65 GLY B N 1
ATOM 1418 C CA . GLY B 1 67 ? -15.070 3.730 -28.615 1.00 15.75 65 GLY B CA 1
ATOM 1419 C C . GLY B 1 67 ? -14.229 3.976 -29.855 1.00 14.85 65 GLY B C 1
ATOM 1420 O O . GLY B 1 67 ? -13.473 3.110 -30.275 1.00 13.83 65 GLY B O 1
ATOM 1421 N N . ARG B 1 68 ? -14.374 5.161 -30.454 1.00 14.54 66 ARG B N 1
ATOM 1422 C CA . ARG B 1 68 ? -13.673 5.536 -31.686 1.00 14.08 66 ARG B CA 1
ATOM 1423 C C . ARG B 1 68 ? -12.281 6.117 -31.444 1.00 14.47 66 ARG B C 1
ATOM 1424 O O . ARG B 1 68 ? -11.370 5.896 -32.244 1.00 13.78 66 ARG B O 1
ATOM 1432 N N . PHE B 1 69 ? -12.142 6.895 -30.376 1.00 14.02 67 PHE B N 1
ATOM 1433 C CA . PHE B 1 69 ? -10.923 7.613 -30.082 1.00 14.33 67 PHE B CA 1
ATOM 1434 C C . PHE B 1 69 ? -10.255 6.893 -28.913 1.00 15.78 67 PHE B C 1
ATOM 1435 O O . PHE B 1 69 ? -10.930 6.352 -27.995 1.00 15.26 67 PHE B O 1
ATOM 1443 N N . THR B 1 70 ? -8.940 6.861 -28.957 1.00 17.36 68 THR B N 1
ATOM 1444 C CA . THR B 1 70 ? -8.156 6.320 -27.845 1.00 19.29 68 THR B CA 1
ATOM 1445 C C . THR B 1 70 ? -6.985 7.236 -27.637 1.00 18.26 68 THR B C 1
ATOM 1446 O O . THR B 1 70 ? -6.421 7.758 -28.598 1.00 19.18 68 THR B O 1
ATOM 1450 N N . MET B 1 71 ? -6.671 7.440 -26.373 1.00 16.59 69 MET B N 1
ATOM 1451 C CA . MET B 1 71 ? -5.604 8.274 -25.962 1.00 16.45 69 MET B CA 1
ATOM 1452 C C . MET B 1 71 ? -4.550 7.397 -25.318 1.00 16.76 69 MET B C 1
ATOM 1453 O O . MET B 1 71 ? -4.864 6.467 -24.597 1.00 14.32 69 MET B O 1
ATOM 1458 N N . SER B 1 72 ? -3.290 7.754 -25.544 1.00 18.35 70 SER B N 1
ATOM 1459 C CA . SER B 1 72 ? -2.193 7.039 -24.912 1.00 18.55 70 SER B CA 1
ATOM 1460 C C . SER B 1 72 ? -1.062 8.008 -24.675 1.00 20.07 70 SER B C 1
ATOM 1461 O O . SER B 1 72 ? -1.153 9.204 -25.009 1.00 19.05 70 SER B O 1
ATOM 1464 N N . ARG B 1 73 ? 0.013 7.454 -24.156 1.00 23.03 71 ARG B N 1
ATOM 1465 C CA . ARG B 1 73 ? 1.113 8.188 -23.662 1.00 28.71 71 ARG B CA 1
ATOM 1466 C C . ARG B 1 73 ? 2.390 7.429 -23.933 1.00 30.94 71 ARG B C 1
ATOM 1467 O O . ARG B 1 73 ? 2.409 6.214 -23.830 1.00 33.50 71 ARG B O 1
ATOM 1475 N N . ASP B 1 74 ? 3.454 8.128 -24.302 1.00 34.49 72 ASP B N 1
ATOM 1476 C CA . ASP B 1 74 ? 4.812 7.562 -24.269 1.00 35.48 72 ASP B CA 1
ATOM 1477 C C . ASP B 1 74 ? 5.588 8.402 -23.271 1.00 32.58 72 ASP B C 1
ATOM 1478 O O . ASP B 1 74 ? 5.750 9.594 -23.448 1.00 28.34 72 ASP B O 1
ATOM 1483 N N . ASN B 1 75 ? 6.051 7.765 -22.213 1.00 36.61 73 ASN B N 1
ATOM 1484 C CA . ASN B 1 75 ? 6.711 8.477 -21.119 1.00 40.04 73 ASN B CA 1
ATOM 1485 C C . ASN B 1 75 ? 8.126 8.863 -21.456 1.00 36.15 73 ASN B C 1
ATOM 1486 O O . ASN B 1 75 ? 8.525 9.999 -21.211 1.00 32.35 73 ASN B O 1
ATOM 1491 N N . ALA B 1 76 ? 8.863 7.912 -22.021 1.00 36.85 74 ALA B N 1
ATOM 1492 C CA . ALA B 1 76 ? 10.178 8.179 -22.590 1.00 38.38 74 ALA B CA 1
ATOM 1493 C C . ALA B 1 76 ? 10.119 9.357 -23.584 1.00 37.32 74 ALA B C 1
ATOM 1494 O O . ALA B 1 76 ? 10.977 10.242 -23.536 1.00 36.12 74 ALA B O 1
ATOM 1496 N N . LYS B 1 77 ? 9.101 9.399 -24.448 1.00 31.88 75 LYS B N 1
ATOM 1497 C CA . LYS B 1 77 ? 9.048 10.471 -25.422 1.00 30.03 75 LYS B CA 1
ATOM 1498 C C . LYS B 1 77 ? 8.480 11.789 -24.860 1.00 26.65 75 LYS B C 1
ATOM 1499 O O . LYS B 1 77 ? 8.560 12.822 -25.520 1.00 25.09 75 LYS B O 1
ATOM 1505 N N . ASN B 1 78 ? 7.924 11.745 -23.646 1.00 24.64 76 ASN B N 1
ATOM 1506 C CA . ASN B 1 78 ? 7.236 12.869 -23.022 1.00 23.39 76 ASN B CA 1
ATOM 1507 C C . ASN B 1 78 ? 6.154 13.426 -23.976 1.00 22.39 76 ASN B C 1
ATOM 1508 O O . ASN B 1 78 ? 5.984 14.633 -24.170 1.00 22.36 76 ASN B O 1
ATOM 1513 N N . THR B 1 79 ? 5.417 12.475 -24.537 1.00 21.60 77 THR B N 1
ATOM 1514 C CA . THR B 1 79 ? 4.516 12.677 -25.656 1.00 21.00 77 THR B CA 1
ATOM 1515 C C . THR B 1 79 ? 3.182 11.969 -25.355 1.00 19.58 77 THR B C 1
ATOM 1516 O O . THR B 1 79 ? 3.140 10.899 -24.772 1.00 20.50 77 THR B O 1
ATOM 1520 N N . VAL B 1 80 ? 2.106 12.590 -25.776 1.00 18.39 78 VAL B N 1
ATOM 1521 C CA . VAL B 1 80 ? 0.762 12.034 -25.691 1.00 18.38 78 VAL B CA 1
ATOM 1522 C C . VAL B 1 80 ? 0.181 11.897 -27.105 1.00 18.42 78 VAL B C 1
ATOM 1523 O O . VAL B 1 80 ? 0.475 12.714 -27.967 1.00 17.94 78 VAL B O 1
ATOM 1527 N N . TYR B 1 81 ? -0.684 10.902 -27.313 1.00 19.05 79 TYR B N 1
ATOM 1528 C CA . TYR B 1 81 ? -1.265 10.617 -28.622 1.00 19.39 79 TYR B CA 1
ATOM 1529 C C . TYR B 1 81 ? -2.767 10.494 -28.521 1.00 19.48 79 TYR B C 1
ATOM 1530 O O . TYR B 1 81 ? -3.280 10.020 -27.513 1.00 20.84 79 TYR B O 1
ATOM 1539 N N . LEU B 1 82 ? -3.462 10.923 -29.570 1.00 19.08 80 LEU B N 1
ATOM 1540 C CA . LEU B 1 82 ? -4.868 10.630 -29.761 1.00 18.95 80 LEU B CA 1
ATOM 1541 C C . LEU B 1 82 ? -5.080 9.891 -31.089 1.00 18.84 80 LEU B C 1
ATOM 1542 O O . LEU B 1 82 ? -4.895 10.483 -32.162 1.00 17.74 80 LEU B O 1
ATOM 1547 N N . ASP B 1 83 ? -5.454 8.608 -31.011 1.00 18.84 81 ASP B N 1
ATOM 1548 C CA . ASP B 1 83 ? -5.780 7.807 -32.214 1.00 20.32 81 ASP B CA 1
ATOM 1549 C C . ASP B 1 83 ? -7.259 7.920 -32.451 1.00 19.84 81 ASP B C 1
ATOM 1550 O O . ASP B 1 83 ? -8.068 7.614 -31.588 1.00 19.90 81 ASP B O 1
ATOM 1555 N N . MET B 1 84 ? -7.613 8.409 -33.613 1.00 21.18 82 MET B N 1
ATOM 1556 C CA . MET B 1 84 ? -8.999 8.695 -33.927 1.00 21.91 82 MET B CA 1
ATOM 1557 C C . MET B 1 84 ? -9.395 7.755 -35.043 1.00 21.13 82 MET B C 1
ATOM 1558 O O . MET B 1 84 ? -8.796 7.773 -36.096 1.00 23.05 82 MET B O 1
ATOM 1563 N N . ASN B 1 85 A -10.363 6.893 -34.784 1.00 20.77 82 ASN B N 1
ATOM 1564 C CA . ASN B 1 85 A -10.899 6.014 -35.801 1.00 20.58 82 ASN B CA 1
ATOM 15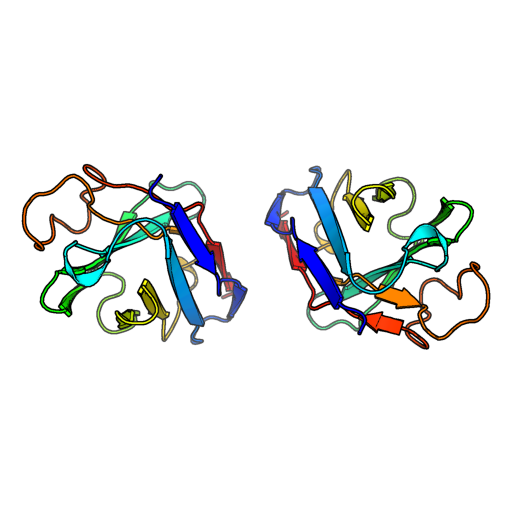65 C C . ASN B 1 85 A -12.330 6.394 -36.093 1.00 20.08 82 ASN B C 1
ATOM 1566 O O . ASN B 1 85 A -12.982 7.045 -35.261 1.00 18.86 82 ASN B O 1
ATOM 1571 N N . SER B 1 86 B -12.794 5.937 -37.260 1.00 18.88 82 SER B N 1
ATOM 1572 C CA . SER B 1 86 B -14.168 6.064 -37.732 1.00 19.24 82 SER B CA 1
ATOM 1573 C C . SER B 1 86 B -14.605 7.495 -37.583 1.00 19.93 82 SER B C 1
ATOM 1574 O O . SER B 1 86 B -15.558 7.779 -36.895 1.00 23.02 82 SER B O 1
ATOM 1577 N N . LEU B 1 87 C -13.865 8.392 -38.203 1.00 20.20 82 LEU B N 1
ATOM 1578 C CA . LEU B 1 87 C -14.033 9.813 -38.001 1.00 20.75 82 LEU B CA 1
ATOM 1579 C C . LEU B 1 87 C -15.319 10.221 -38.667 1.00 20.95 82 LEU B C 1
ATOM 1580 O O . LEU B 1 87 C -15.732 9.604 -39.634 1.00 20.23 82 LEU B O 1
ATOM 1585 N N . LYS B 1 88 ? -15.956 11.240 -38.113 1.00 21.95 83 LYS B N 1
ATOM 1586 C CA . LYS B 1 88 ? -17.190 11.777 -38.671 1.00 22.42 83 LYS B CA 1
ATOM 1587 C C . LYS B 1 88 ? -17.016 13.273 -38.911 1.00 21.94 83 LYS B C 1
ATOM 1588 O O . LYS B 1 88 ? -16.310 13.928 -38.179 1.00 22.14 83 LYS B O 1
ATOM 1594 N N . PRO B 1 89 ? -17.669 13.832 -39.934 1.00 22.97 84 PRO B N 1
ATOM 1595 C CA . PRO B 1 89 ? -17.600 15.297 -40.193 1.00 24.09 84 PRO B CA 1
ATOM 1596 C C . PRO B 1 89 ? -17.719 16.236 -38.974 1.00 26.26 84 PRO B C 1
ATOM 1597 O O . PRO B 1 89 ? -17.139 17.329 -38.978 1.00 27.41 84 PRO B O 1
ATOM 1601 N N . GLU B 1 90 ? -18.488 15.798 -37.967 1.00 27.20 85 GLU B N 1
ATOM 1602 C CA . GLU B 1 90 ? -18.611 16.458 -36.656 1.00 27.92 85 GLU B CA 1
ATOM 1603 C C . GLU B 1 90 ? -17.286 16.505 -35.877 1.00 24.67 85 GLU B C 1
ATOM 1604 O O . GLU B 1 90 ? -17.223 17.200 -34.908 1.00 19.39 85 GLU B O 1
ATOM 1610 N N . ASP B 1 91 ? -16.302 15.668 -36.229 1.00 22.35 86 ASP B N 1
ATOM 1611 C CA . ASP B 1 91 ? -14.973 15.709 -35.589 1.00 19.57 86 ASP B CA 1
ATOM 1612 C C . ASP B 1 91 ? -14.066 16.846 -36.100 1.00 18.10 86 ASP B C 1
ATOM 1613 O O . ASP B 1 91 ? -12.965 17.070 -35.536 1.00 16.28 86 ASP B O 1
ATOM 1618 N N . THR B 1 92 ? -14.539 17.572 -37.135 1.00 15.26 87 THR B N 1
ATOM 1619 C CA . THR B 1 92 ? -13.827 18.684 -37.681 1.00 14.25 87 THR B CA 1
ATOM 1620 C C . THR B 1 92 ? -13.717 19.740 -36.592 1.00 13.97 87 THR B C 1
ATOM 1621 O O . THR B 1 92 ? -14.696 20.056 -35.941 1.00 13.31 87 THR B O 1
ATOM 1625 N N . ALA B 1 93 ? -12.492 20.206 -36.355 1.00 13.15 88 ALA B N 1
ATOM 1626 C CA . ALA B 1 93 ? -12.191 21.005 -35.168 1.00 13.39 88 ALA B CA 1
ATOM 1627 C C . ALA B 1 93 ? -10.724 21.323 -35.148 1.00 12.82 88 ALA B C 1
ATOM 1628 O O . ALA B 1 93 ? -9.966 20.676 -35.844 1.00 12.93 88 ALA B O 1
ATOM 1630 N N . ILE B 1 94 ? -10.328 22.308 -34.346 1.00 13.33 89 ILE B N 1
ATOM 1631 C CA . ILE B 1 94 ? -8.948 22.413 -33.907 1.00 12.73 89 ILE B CA 1
ATOM 1632 C C . ILE B 1 94 ? -8.862 21.546 -32.671 1.00 13.27 89 ILE B C 1
ATOM 1633 O O . ILE B 1 94 ? -9.699 21.637 -31.795 1.00 13.38 89 ILE B O 1
ATOM 1638 N N . TYR B 1 95 ? -7.828 20.715 -32.592 1.00 13.40 90 TYR B N 1
ATOM 1639 C CA . TYR B 1 95 ? -7.592 19.854 -31.433 1.00 13.25 90 TYR B CA 1
ATOM 1640 C C . TYR B 1 95 ? -6.438 20.459 -30.605 1.00 13.94 90 TYR B C 1
ATOM 1641 O O . TYR B 1 95 ? -5.404 20.767 -31.155 1.00 14.06 90 TYR B O 1
ATOM 1650 N N . TYR B 1 96 ? -6.651 20.615 -29.306 1.00 13.68 91 TYR B N 1
ATOM 1651 C CA . TYR B 1 96 ? -5.662 21.130 -28.410 1.00 14.98 91 TYR B CA 1
ATOM 1652 C C . TYR B 1 96 ? -5.251 20.045 -27.411 1.00 16.93 91 TYR B C 1
ATOM 1653 O O . TYR B 1 96 ? -6.086 19.369 -26.830 1.00 15.68 91 TYR B O 1
ATOM 1662 N N . CYS B 1 97 ? -3.952 19.932 -27.208 1.00 19.60 92 CYS B N 1
ATOM 1663 C CA A CYS B 1 97 ? -3.383 19.166 -26.095 0.50 21.70 92 CYS B CA 1
ATOM 1664 C CA B CYS B 1 97 ? -3.426 19.173 -26.092 0.50 21.16 92 CYS B CA 1
ATOM 1665 C C . CYS B 1 97 ? -3.225 20.126 -24.885 1.00 21.66 92 CYS B C 1
ATOM 1666 O O . CYS B 1 97 ? -3.074 21.357 -25.055 1.00 21.64 92 CYS B O 1
ATOM 1671 N N . ALA B 1 98 ? -3.342 19.567 -23.679 1.00 20.28 93 ALA B N 1
ATOM 1672 C CA . ALA B 1 98 ? -3.192 20.297 -22.417 1.00 17.96 93 ALA B CA 1
ATOM 1673 C C . ALA B 1 98 ? -2.776 19.370 -21.311 1.00 17.96 93 ALA B C 1
ATOM 1674 O O . ALA B 1 98 ? -3.131 18.188 -21.316 1.00 16.79 93 ALA B O 1
ATOM 1676 N N . SER B 1 99 ? -2.020 19.917 -20.369 1.00 18.88 94 SER B N 1
ATOM 1677 C CA . SER B 1 99 ? -1.604 19.213 -19.162 1.00 20.15 94 SER B CA 1
ATOM 1678 C C . SER B 1 99 ? -2.234 19.937 -18.007 1.00 20.09 94 SER B C 1
ATOM 1679 O O . SER B 1 99 ? -2.109 21.156 -17.934 1.00 19.76 94 SER B O 1
ATOM 1682 N N . SER B 1 100 ? -2.881 19.198 -17.097 1.00 20.75 95 SER B N 1
ATOM 1683 C CA . SER B 1 100 ? -3.444 19.769 -15.863 1.00 20.47 95 SER B CA 1
ATOM 1684 C C . SER B 1 100 ? -2.384 20.084 -14.835 1.00 20.08 95 SER B C 1
ATOM 1685 O O . SER B 1 100 ? -2.403 19.588 -13.718 1.00 20.09 95 SER B O 1
ATOM 1688 N N . THR B 1 101 ? -1.504 20.972 -15.238 1.00 21.15 96 THR B N 1
ATOM 1689 C CA . THR B 1 101 ? -0.275 21.333 -14.512 1.00 23.31 96 THR B CA 1
ATOM 1690 C C . THR B 1 101 ? -0.493 21.858 -13.111 1.00 23.27 96 THR B C 1
ATOM 1691 O O . THR B 1 101 ? 0.352 21.687 -12.269 1.00 25.06 96 THR B O 1
ATOM 1695 N N . ARG B 1 102 ? -1.631 22.494 -12.878 1.00 23.60 97 ARG B N 1
ATOM 1696 C CA . ARG B 1 102 ? -1.926 23.117 -11.594 1.00 25.36 97 ARG B CA 1
ATOM 1697 C C . ARG B 1 102 ? -2.799 22.261 -10.669 1.00 25.13 97 ARG B C 1
ATOM 1698 O O . ARG B 1 102 ? -3.334 22.757 -9.685 1.00 23.88 97 ARG B O 1
ATOM 1706 N N . VAL B 1 103 ? -2.919 20.966 -10.967 1.00 25.53 98 VAL B N 1
ATOM 1707 C CA . VAL B 1 103 ? -3.573 20.033 -10.053 1.00 25.85 98 VAL B CA 1
ATOM 1708 C C . VAL B 1 103 ? -2.506 19.124 -9.397 1.00 26.97 98 VAL B C 1
ATOM 1709 O O . VAL B 1 103 ? -1.724 18.497 -10.080 1.00 25.73 98 VAL B O 1
ATOM 1713 N N . TRP B 1 104 ? -2.463 19.138 -8.065 1.00 29.35 99 TRP B N 1
ATOM 1714 C CA A TRP B 1 104 ? -1.684 18.181 -7.272 0.50 30.48 99 TRP B CA 1
ATOM 1715 C CA B TRP B 1 104 ? -1.702 18.182 -7.280 0.50 30.67 99 TRP B CA 1
ATOM 1716 C C . TRP B 1 104 ? -2.446 16.861 -7.259 1.00 31.30 99 TRP B C 1
ATOM 1717 O O . TRP B 1 104 ? -3.600 16.792 -6.808 1.00 35.90 99 TRP B O 1
ATOM 1738 N N . GLY B 1 105 ? -1.791 15.817 -7.732 1.00 29.01 100 GLY B N 1
ATOM 1739 C CA . GLY B 1 105 ? -2.400 14.526 -7.884 1.00 29.11 100 GLY B CA 1
ATOM 1740 C C . GLY B 1 105 ? -2.239 14.286 -9.367 1.00 30.96 100 GLY B C 1
ATOM 1741 O O . GLY B 1 105 ? -1.943 15.213 -10.173 1.00 32.78 100 GLY B O 1
ATOM 1742 N N . GLY B 1 106 A -2.402 13.044 -9.742 1.00 26.08 100 GLY B N 1
ATOM 1743 C CA . GLY B 1 106 A -2.287 12.698 -11.144 1.00 24.74 100 GLY B CA 1
ATOM 1744 C C . GLY B 1 106 A -3.645 12.504 -11.756 1.00 21.77 100 GLY B C 1
ATOM 1745 O O . GLY B 1 106 A -3.723 11.990 -12.816 1.00 21.16 100 GLY B O 1
ATOM 1746 N N . TYR B 1 107 B -4.708 12.895 -11.060 1.00 19.85 100 TYR B N 1
ATOM 1747 C CA . TYR B 1 107 B -6.067 12.487 -11.411 1.00 18.74 100 TYR B CA 1
ATOM 1748 C C . TYR B 1 107 B -6.634 13.463 -12.362 1.00 20.45 100 TYR B C 1
ATOM 1749 O O . TYR B 1 107 B -6.095 14.566 -12.515 1.00 21.76 100 TYR B O 1
ATOM 1758 N N . CYS B 1 108 C -7.738 13.078 -12.971 1.00 21.78 100 CYS B N 1
ATOM 1759 C CA . CYS B 1 108 C -8.388 13.929 -13.936 1.00 25.47 100 CYS B CA 1
ATOM 1760 C C . CYS B 1 108 C -9.616 14.626 -13.348 1.00 24.84 100 CYS B C 1
ATOM 1761 O O . CYS B 1 108 C -10.356 14.037 -12.565 1.00 25.63 100 CYS B O 1
ATOM 1764 N N . GLY B 1 109 D -9.811 15.887 -13.724 1.00 23.62 100 GLY B N 1
ATOM 1765 C CA . GLY B 1 109 D -11.097 16.547 -13.537 1.00 24.16 100 GLY B CA 1
ATOM 1766 C C . GLY B 1 109 D -12.119 16.077 -14.556 1.00 23.28 100 GLY B C 1
ATOM 1767 O O . GLY B 1 109 D -11.822 15.275 -15.403 1.00 22.17 100 GLY B O 1
ATOM 1768 N N . GLY B 1 110 E -13.305 16.667 -14.540 1.00 25.57 100 GLY B N 1
ATOM 1769 C CA . GLY B 1 110 E -14.333 16.319 -15.520 1.00 26.02 100 GLY B CA 1
ATOM 1770 C C . GLY B 1 110 E -13.786 16.545 -16.911 1.00 25.66 100 GLY B C 1
ATOM 1771 O O . GLY B 1 110 E -12.926 17.388 -17.102 1.00 22.40 100 GLY B O 1
ATOM 1772 N N . LEU B 1 111 F -14.280 15.783 -17.873 1.00 27.19 100 LEU B N 1
ATOM 1773 C CA . LEU B 1 111 F -13.959 16.040 -19.278 1.00 31.54 100 LEU B CA 1
ATOM 1774 C C . LEU B 1 111 F -14.202 17.492 -19.725 1.00 37.60 100 LEU B C 1
ATOM 1775 O O . LEU B 1 111 F -13.363 18.055 -20.424 1.00 37.98 100 LEU B O 1
ATOM 1780 N N . ASP B 1 112 G -15.292 18.111 -19.276 1.00 42.92 100 ASP B N 1
ATOM 1781 C CA . ASP B 1 112 G -15.556 19.526 -19.600 1.00 47.77 100 ASP B CA 1
ATOM 1782 C C . ASP B 1 112 G -14.977 20.526 -18.595 1.00 43.28 100 ASP B C 1
ATOM 1783 O O . ASP B 1 112 G -15.562 21.563 -18.362 1.00 44.98 100 ASP B O 1
ATOM 1788 N N . ASP B 1 113 H -13.816 20.229 -18.027 1.00 41.88 100 ASP B N 1
ATOM 1789 C CA . ASP B 1 113 H -13.134 21.159 -17.142 1.00 37.01 100 ASP B CA 1
ATOM 1790 C C . ASP B 1 113 H -11.839 21.602 -17.789 1.00 33.64 100 ASP B C 1
ATOM 1791 O O . ASP B 1 113 H -10.839 20.877 -17.841 1.00 35.83 100 ASP B O 1
ATOM 1796 N N . ALA B 1 114 I -11.868 22.841 -18.238 1.00 31.60 100 ALA B N 1
ATOM 1797 C CA . ALA B 1 114 I -10.784 23.459 -18.935 1.00 29.09 100 ALA B CA 1
ATOM 1798 C C . ALA B 1 114 I -9.973 24.334 -18.010 1.00 29.55 100 ALA B C 1
ATOM 1799 O O . ALA B 1 114 I -9.220 25.194 -18.470 1.00 35.00 100 ALA B O 1
ATOM 1801 N N . THR B 1 115 J -10.157 24.207 -16.710 1.00 26.92 100 THR B N 1
ATOM 1802 C CA . THR B 1 115 J -9.417 25.046 -15.806 1.00 26.33 100 THR B CA 1
ATOM 1803 C C . THR B 1 115 J -8.217 24.215 -15.383 1.00 23.14 100 THR B C 1
ATOM 1804 O O . THR B 1 115 J -8.162 22.993 -15.616 1.00 24.94 100 THR B O 1
ATOM 1808 N N . ASN B 1 116 K -7.235 24.885 -14.830 1.00 19.29 100 ASN B N 1
ATOM 1809 C CA . ASN B 1 116 K -6.030 24.234 -14.284 1.00 19.32 100 ASN B CA 1
ATOM 1810 C C . ASN B 1 116 K -4.955 23.766 -15.262 1.00 18.15 100 ASN B C 1
ATOM 1811 O O . ASN B 1 116 K -3.987 23.066 -14.871 1.00 17.45 100 ASN B O 1
ATOM 1816 N N . ASN B 1 117 ? -5.038 24.240 -16.497 1.00 18.51 101 ASN B N 1
ATOM 1817 C CA . ASN B 1 117 ? -4.149 23.722 -17.558 1.00 17.70 101 ASN B CA 1
ATOM 1818 C C . ASN B 1 117 ? -3.126 24.686 -18.159 1.00 17.91 101 ASN B C 1
ATOM 1819 O O . ASN B 1 117 ? -3.320 25.854 -18.163 1.00 18.12 101 ASN B O 1
ATOM 1824 N N . ASP B 1 118 ? -2.032 24.138 -18.647 1.00 19.06 102 ASP B N 1
ATOM 1825 C CA . ASP B 1 118 ? -1.217 24.699 -19.706 1.00 18.83 102 ASP B CA 1
ATOM 1826 C C . ASP B 1 118 ? -1.672 24.072 -21.059 1.00 19.65 102 ASP B C 1
ATOM 1827 O O . ASP B 1 118 ? -2.219 22.968 -21.095 1.00 17.23 102 ASP B O 1
ATOM 1832 N N . TRP B 1 119 ? -1.428 24.762 -22.168 1.00 18.36 103 TRP B N 1
ATOM 1833 C CA . TRP B 1 119 ? -2.187 24.529 -23.377 1.00 17.33 103 TRP B CA 1
ATOM 1834 C C . TRP B 1 119 ? -1.253 24.590 -24.530 1.00 16.89 103 TRP B C 1
ATOM 1835 O O . TRP B 1 119 ? -0.540 25.536 -24.645 1.00 16.36 103 TRP B O 1
ATOM 1846 N N . GLY B 1 120 ? -1.339 23.647 -25.446 1.00 17.71 104 GLY B N 1
ATOM 1847 C CA . GLY B 1 120 ? -0.733 23.820 -26.755 1.00 18.84 104 GLY B CA 1
ATOM 1848 C C . GLY B 1 120 ? -1.465 24.804 -27.642 1.00 20.87 104 GLY B C 1
ATOM 1849 O O . GLY B 1 120 ? -2.440 25.447 -27.236 1.00 19.58 104 GLY B O 1
ATOM 1850 N N . GLN B 1 121 ? -0.989 24.883 -28.882 1.00 23.00 105 GLN B N 1
ATOM 1851 C CA . GLN B 1 121 ? -1.429 25.858 -29.866 1.00 23.50 105 GLN B CA 1
ATOM 1852 C C . GLN B 1 121 ? -2.605 25.372 -30.709 1.00 23.59 105 GLN B C 1
ATOM 1853 O O . GLN B 1 121 ? -3.325 26.171 -31.280 1.00 25.15 105 GLN B O 1
ATOM 1859 N N . GLY B 1 122 ? -2.780 24.063 -30.806 1.00 23.18 106 GLY B N 1
ATOM 1860 C CA . GLY B 1 122 ? -3.823 23.466 -31.611 1.00 22.91 106 GLY B CA 1
ATOM 1861 C C . GLY B 1 122 ? -3.319 22.890 -32.931 1.00 23.57 106 GLY B C 1
ATOM 1862 O O . GLY B 1 122 ? -2.262 23.292 -33.444 1.00 22.79 106 GLY B O 1
ATOM 1863 N N . THR B 1 123 ? -4.088 21.943 -33.479 1.00 23.28 107 THR B N 1
ATOM 1864 C CA . THR B 1 123 ? -3.836 21.363 -34.798 1.00 23.43 107 THR B CA 1
ATOM 1865 C C . THR B 1 123 ? -5.198 21.093 -35.511 1.00 22.26 107 THR B C 1
ATOM 1866 O O . THR B 1 123 ? -6.160 20.661 -34.886 1.00 21.81 107 THR B O 1
ATOM 1870 N N . GLN B 1 124 ? -5.276 21.414 -36.798 1.00 20.96 108 GLN B N 1
ATOM 1871 C CA . GLN B 1 124 ? -6.532 21.391 -37.539 1.00 22.11 108 GLN B CA 1
ATOM 1872 C C . GLN B 1 124 ? -6.774 19.972 -37.970 1.00 21.02 108 GLN B C 1
ATOM 1873 O O . GLN B 1 124 ? -5.887 19.361 -38.540 1.00 21.49 108 GLN B O 1
ATOM 1879 N N . VAL B 1 125 ? -7.966 19.454 -37.711 1.00 20.68 109 VAL B N 1
ATOM 1880 C CA . VAL B 1 125 ? -8.427 18.222 -38.327 1.00 20.41 109 VAL B CA 1
ATOM 1881 C C . VAL B 1 125 ? -9.699 18.513 -39.095 1.00 20.83 109 VAL B C 1
ATOM 1882 O O . VAL B 1 125 ? -10.645 19.043 -38.531 1.00 20.41 109 VAL B O 1
ATOM 1886 N N . THR B 1 126 ? -9.703 18.135 -40.377 1.00 22.65 110 THR B N 1
ATOM 1887 C CA . THR B 1 126 ? -10.828 18.311 -41.288 1.00 22.66 110 THR B CA 1
ATOM 1888 C C . THR B 1 126 ? -11.220 16.934 -41.788 1.00 21.32 110 THR B C 1
ATOM 1889 O O . THR B 1 126 ? -10.381 16.160 -42.236 1.00 21.52 110 THR B O 1
ATOM 1893 N N . VAL B 1 127 ? -12.502 16.644 -41.678 1.00 19.71 111 VAL B N 1
ATOM 1894 C CA . VAL B 1 127 ? -13.085 15.388 -42.051 1.00 19.63 111 VAL B CA 1
ATOM 1895 C C . VAL B 1 127 ? -14.162 15.737 -43.061 1.00 20.56 111 VAL B C 1
ATOM 1896 O O . VAL B 1 127 ? -15.173 16.321 -42.678 1.00 18.88 111 VAL B O 1
ATOM 1900 N N . SER B 1 128 ? -13.963 15.397 -44.330 1.00 21.74 112 SER B N 1
ATOM 1901 C CA . SER B 1 128 ? -14.968 15.742 -45.345 1.00 23.76 112 SER B CA 1
ATOM 1902 C C . SER B 1 128 ? -16.018 14.605 -45.374 1.00 25.92 112 SER B C 1
ATOM 1903 O O . SER B 1 128 ? -15.703 13.448 -45.001 1.00 22.92 112 SER B O 1
ATOM 1906 N N . SER B 1 129 ? -17.237 14.947 -45.805 1.00 26.28 113 SER B N 1
ATOM 1907 C CA . SER B 1 129 ? -18.394 14.031 -45.763 1.00 31.34 113 SER B CA 1
ATOM 1908 C C . SER B 1 129 ? -18.167 12.800 -46.612 1.00 29.92 113 SER B C 1
ATOM 1909 O O . SER B 1 129 ? -17.912 12.955 -47.793 1.00 32.56 113 SER B O 1
#

Secondary structure (DSSP, 8-state):
--EEEEE---EEETT--EEEEEEEESS-GGGS-EEEEEE-TTS--EEEEEE-TT--EEE-TTTBTTEEEEEETTTTEEEEEE-S--GGG-EEEEEEE-TT-SSS----TT--SS-EE---EEEEEE-/--EEEEE--EEEETT--EEEEEEEESS-GGGS-EEEEEE-TTS--EEEEEE-TT--EEE-GGGBTTEEEEEETTTTEEEEEE-S--GGG-EEEEEEE-TT-SSS----TT---S-EE---EEEEEE-

Radius of gyration: 20.89 Å; Cα contacts (8 Å, |Δi|>4): 682; chains: 2; bounding box: 44×36×59 Å